Protein AF-A0A4C1YJU1-F1 (afdb_monomer_lite)

Organism: Eumeta variegata (NCBI:txid151549)

Secondary structure (DSSP, 8-state):
---TTTSTT-TTSSPPPHHHHHHHHHHHHHHHHHHHHHHHHHHHHH-HHHHHHHHHHHHHHHHHHHHH--SHHHHHHHHHHHHHHHHHHHHHHHHHHHHHS-TTTHHHHHHHHHHHHH-HHHHHHHHHHHHHHHHHHHHHHHHHHHHHHHHHHHHHHHHHHHHHH--S-HHHHHHHHHHHHHHHH--S-EETTTEE--TTHHHHHHHHHHHHHHHHHHHH--

InterPro domains:
  IPR005828 Major facilitator, sugar transporter-like [PF00083] (17-114)
  IPR013604 7TM chemosensory receptor [PF08395] (116-220)
  IPR036259 MFS transporter superfamily [G3DSA:1.20.1250.20] (3-143)
  IPR036259 MFS transporter superfamily [SSF103473] (15-114)
  IPR050549 Major Facilitator Superfamily Trehalose Transporter [PTHR48021] (13-138)

Radius of gyration: 24.64 Å; chains: 1; bounding box: 55×47×75 Å

Sequence (222 aa):
MTLVLQSDQSPKGTPFTDEEISWMASARFITSIPAVVFFGYIVDKFGRKFALLVCTAQFVGRWAIKLSSSEFAGLFAARALVGAGMSGCYVVGPLYTNEISESCIRGTLGTLTSKIYNDISVMYVQAVAWNVKNFIVVTMLSVACEKFYSHLDDNKNKCAEVLDVSPERSAFRKTIKNILRLCNVKSKMRVCGLFTVDAALPLRLLGLVATYYIVLLQFAFL

pLDDT: mean 72.87, std 12.87, range [32.88, 93.62]

Structure (mmCIF, N/CA/C/O backbone):
data_AF-A0A4C1YJU1-F1
#
_entry.id   AF-A0A4C1YJU1-F1
#
loop_
_atom_site.group_PDB
_atom_site.id
_atom_site.type_symbol
_atom_site.label_atom_id
_atom_site.label_alt_id
_atom_site.label_comp_id
_atom_site.label_asym_id
_atom_site.label_entity_id
_atom_site.label_seq_id
_atom_site.pdbx_PDB_ins_code
_atom_site.Cartn_x
_atom_site.Cartn_y
_atom_site.Cartn_z
_atom_site.occupancy
_atom_site.B_iso_or_equiv
_atom_site.auth_seq_id
_atom_site.auth_comp_id
_atom_site.auth_asym_id
_atom_site.auth_atom_id
_atom_site.pdbx_PDB_model_num
ATOM 1 N N . MET A 1 1 ? -7.228 27.794 -6.210 1.00 37.44 1 MET A N 1
ATOM 2 C CA . MET A 1 1 ? -6.390 26.933 -7.072 1.00 37.44 1 MET A CA 1
ATOM 3 C C . MET A 1 1 ? -7.133 25.610 -7.194 1.00 37.44 1 MET A C 1
ATOM 5 O O . MET A 1 1 ? -7.266 24.921 -6.194 1.00 37.44 1 MET A O 1
ATOM 9 N N . THR A 1 2 ? -7.766 25.353 -8.338 1.00 36.44 2 THR A N 1
ATOM 10 C CA . THR A 1 2 ? -8.700 24.233 -8.558 1.00 36.44 2 THR A CA 1
ATOM 11 C C . THR A 1 2 ? -7.966 22.892 -8.455 1.00 36.44 2 THR A C 1
ATOM 13 O O . THR A 1 2 ? -6.864 22.756 -8.990 1.00 36.44 2 THR A O 1
ATOM 16 N N . LEU A 1 3 ? -8.540 21.917 -7.735 1.00 53.00 3 LEU A N 1
ATOM 17 C CA . LEU A 1 3 ? -7.978 20.566 -7.576 1.00 53.00 3 LEU A CA 1
ATOM 18 C C . LEU A 1 3 ? -7.610 19.985 -8.952 1.00 53.00 3 LEU A C 1
ATOM 20 O O . LEU A 1 3 ? -8.348 20.187 -9.903 1.00 53.00 3 LEU A O 1
ATOM 24 N N . VAL A 1 4 ? -6.537 19.199 -9.091 1.00 51.31 4 VAL A N 1
ATOM 25 C CA . VAL A 1 4 ? -6.149 18.585 -10.392 1.00 51.31 4 VAL A CA 1
ATOM 26 C C . VAL A 1 4 ? -7.273 17.718 -11.003 1.00 51.31 4 VAL A C 1
ATOM 28 O O . VAL A 1 4 ? -7.310 17.508 -12.208 1.00 51.31 4 VAL A O 1
ATOM 31 N N . LEU A 1 5 ? -8.227 17.263 -10.182 1.00 50.88 5 LEU A N 1
ATOM 32 C CA . LEU A 1 5 ? -9.440 16.538 -10.591 1.00 50.88 5 LEU A CA 1
ATOM 33 C C . LEU A 1 5 ? -10.645 17.448 -10.923 1.00 50.88 5 LEU A C 1
ATOM 35 O O . LEU A 1 5 ? -11.587 16.992 -11.563 1.00 50.88 5 LEU A O 1
ATOM 39 N N . GLN A 1 6 ? -10.619 18.708 -10.483 1.00 53.38 6 GLN A N 1
ATOM 40 C CA . GLN A 1 6 ? -11.595 19.772 -10.787 1.00 53.38 6 GLN A CA 1
ATOM 41 C C . GLN A 1 6 ? -11.067 20.779 -11.818 1.00 53.38 6 GLN A C 1
ATOM 43 O O . GLN A 1 6 ? -11.776 21.685 -12.235 1.00 53.38 6 GLN A O 1
ATOM 48 N N . SER A 1 7 ? -9.794 20.649 -12.180 1.00 52.47 7 SER A N 1
ATOM 49 C CA . SER A 1 7 ? -9.141 21.352 -13.268 1.00 52.47 7 SER A CA 1
ATOM 50 C C . SER A 1 7 ? -9.749 20.896 -14.591 1.00 52.47 7 SER A C 1
ATOM 52 O O . SER A 1 7 ? -9.989 19.701 -14.784 1.00 52.47 7 SER A O 1
ATOM 54 N N . ASP A 1 8 ? -9.914 21.830 -15.526 1.00 53.75 8 ASP A N 1
ATOM 55 C CA . ASP A 1 8 ? -10.363 21.552 -16.896 1.00 53.75 8 ASP A CA 1
ATOM 56 C C . ASP A 1 8 ? -9.434 20.564 -17.638 1.00 53.75 8 ASP A C 1
ATOM 58 O O . ASP A 1 8 ? -9.818 19.984 -18.650 1.00 53.75 8 ASP A O 1
ATOM 62 N N . GLN A 1 9 ? -8.224 20.307 -17.113 1.00 53.41 9 GLN A N 1
ATOM 63 C CA . GLN A 1 9 ? -7.304 19.255 -17.569 1.00 53.41 9 GLN A CA 1
ATOM 64 C C . GLN A 1 9 ? -7.339 17.994 -16.684 1.00 53.41 9 GLN A C 1
ATOM 66 O O . GLN A 1 9 ? -6.300 17.455 -16.294 1.00 53.41 9 GLN A O 1
ATOM 71 N N . SER A 1 10 ? -8.533 17.512 -16.339 1.00 54.78 10 SER A N 1
ATOM 72 C CA . SER A 1 10 ? -8.701 16.225 -15.656 1.00 54.78 10 SER A CA 1
ATOM 73 C C . SER A 1 10 ? -8.425 15.059 -16.627 1.00 54.78 10 SER A C 1
ATOM 75 O O . SER A 1 10 ? -8.870 15.118 -17.774 1.00 54.78 10 SER A O 1
ATOM 77 N N . PRO A 1 11 ? -7.778 13.951 -16.204 1.00 54.81 11 PRO A N 1
ATOM 78 C CA . PRO A 1 11 ? -7.575 12.752 -17.035 1.00 54.81 11 PRO A CA 1
ATOM 79 C C . PRO A 1 11 ? -8.867 12.142 -17.612 1.00 54.81 11 PRO A C 1
ATOM 81 O O . PRO A 1 11 ? -8.803 11.343 -18.541 1.00 54.81 11 PRO A O 1
ATOM 84 N N . LYS A 1 12 ? -10.027 12.512 -17.049 1.00 53.00 12 LYS A N 1
ATOM 85 C CA . LYS A 1 12 ? -11.379 12.115 -17.474 1.00 53.00 12 LYS A CA 1
ATOM 86 C C . LYS A 1 12 ? -11.998 13.077 -18.510 1.00 53.00 12 LYS A C 1
ATOM 88 O O . LYS A 1 12 ? -13.019 12.762 -19.104 1.00 53.00 12 LYS A O 1
ATOM 93 N N . GLY A 1 13 ? -11.419 14.262 -18.722 1.00 58.00 13 GLY A N 1
ATOM 94 C CA . GLY A 1 13 ? -11.946 15.307 -19.612 1.00 58.00 13 GLY A CA 1
ATOM 95 C C . GLY A 1 13 ? -13.078 16.162 -19.021 1.00 58.00 13 GLY A C 1
ATOM 96 O O . GLY A 1 13 ? -13.306 17.264 -19.503 1.00 58.00 13 GLY A O 1
ATOM 97 N N . THR A 1 14 ? -13.746 15.709 -17.952 1.00 64.81 14 THR A N 1
ATOM 98 C CA . THR A 1 14 ? -14.740 16.491 -17.192 1.00 64.81 14 THR A CA 1
ATOM 99 C C . THR A 1 14 ? -14.299 16.671 -15.735 1.00 64.81 14 THR A C 1
ATOM 101 O O . THR A 1 14 ? -13.835 15.691 -15.132 1.00 64.81 14 THR A O 1
ATOM 104 N N . PRO A 1 15 ? -14.459 17.865 -15.139 1.00 68.19 15 PRO A N 1
ATOM 105 C CA . PRO A 1 15 ? -14.158 18.086 -13.728 1.00 68.19 15 PRO A CA 1
ATOM 106 C C . PRO A 1 15 ? -15.129 17.301 -12.833 1.00 68.19 15 PRO A C 1
ATOM 108 O O . PRO A 1 15 ? -16.316 17.189 -13.135 1.00 68.19 15 PRO A O 1
ATOM 111 N N . PHE A 1 16 ? -14.614 16.731 -11.742 1.00 69.44 16 PHE A N 1
ATOM 112 C CA . PHE A 1 16 ? -15.431 16.048 -10.733 1.00 69.44 16 PHE A CA 1
ATOM 113 C C . PHE A 1 16 ? -16.219 17.049 -9.882 1.00 69.44 16 PHE A C 1
ATOM 115 O O . PHE A 1 16 ? -15.689 18.106 -9.527 1.00 69.44 16 PHE A O 1
ATOM 122 N N . THR A 1 17 ? -17.449 16.699 -9.502 1.00 81.25 17 THR A N 1
ATOM 123 C CA . THR A 1 17 ? -18.249 17.537 -8.594 1.00 81.25 17 THR A CA 1
ATOM 124 C C . THR A 1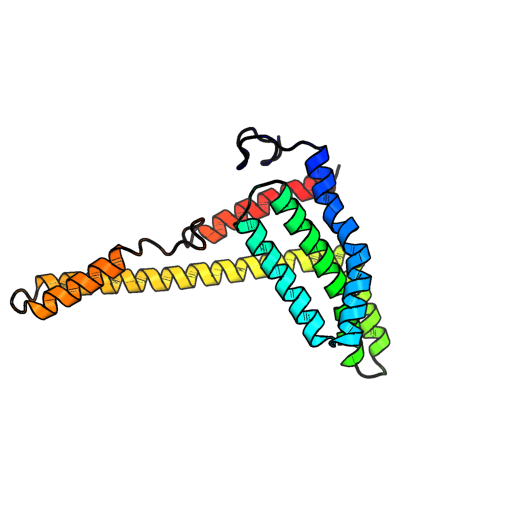 17 ? -17.782 17.387 -7.143 1.00 81.25 17 THR A C 1
ATOM 126 O O . THR A 1 17 ? -17.219 16.361 -6.749 1.00 81.25 17 THR A O 1
ATOM 129 N N . ASP A 1 18 ? -18.025 18.405 -6.313 1.00 78.81 18 ASP A N 1
ATOM 130 C CA . ASP A 1 18 ? -17.702 18.349 -4.878 1.00 78.81 18 ASP A CA 1
ATOM 131 C C . ASP A 1 18 ? -18.437 17.197 -4.167 1.00 78.81 18 ASP A C 1
ATOM 133 O O . ASP A 1 18 ? -17.877 16.534 -3.289 1.00 78.81 18 ASP A O 1
ATOM 137 N N . GLU A 1 19 ? -19.665 16.891 -4.598 1.00 83.44 19 GLU A N 1
ATOM 138 C CA . GLU A 1 19 ? -20.448 15.764 -4.085 1.00 83.44 19 GLU A CA 1
ATOM 139 C C . GLU A 1 19 ? -19.808 14.409 -4.413 1.00 83.44 19 GLU A C 1
ATOM 141 O O . GLU A 1 19 ? -19.695 13.553 -3.532 1.00 83.44 19 GLU A O 1
ATOM 146 N N . GLU A 1 20 ? -19.326 14.206 -5.645 1.00 79.94 20 GLU A N 1
ATOM 147 C CA . GLU A 1 20 ? -18.629 12.976 -6.046 1.00 79.94 20 GLU A CA 1
ATOM 148 C C . GLU A 1 20 ? -17.354 12.760 -5.219 1.00 79.94 20 GLU A C 1
ATOM 150 O O . GLU A 1 20 ? -17.062 11.645 -4.769 1.00 79.94 20 GLU A O 1
ATOM 155 N N . ILE A 1 21 ? -16.596 13.831 -4.975 1.00 79.12 21 ILE A N 1
ATOM 156 C CA . ILE A 1 21 ? -15.379 13.783 -4.159 1.00 79.12 21 ILE A CA 1
ATOM 157 C C . ILE A 1 21 ? -15.721 13.427 -2.708 1.00 79.12 21 ILE A C 1
ATOM 159 O O . ILE A 1 21 ? -15.053 12.570 -2.117 1.00 79.12 21 ILE A O 1
ATOM 163 N N . SER A 1 22 ? -16.775 14.028 -2.151 1.00 83.56 22 SER A N 1
ATOM 164 C CA . SER A 1 22 ? -17.251 13.751 -0.792 1.00 83.56 22 SER A CA 1
ATOM 165 C C . SER A 1 22 ? -17.702 12.296 -0.625 1.00 83.56 22 SER A C 1
ATOM 167 O O . SER A 1 22 ? -17.265 11.600 0.300 1.00 83.56 22 SER A O 1
ATOM 169 N N . TRP A 1 23 ? -18.485 11.774 -1.572 1.00 85.19 23 TRP A N 1
ATOM 170 C CA . TRP A 1 23 ? -18.895 10.368 -1.585 1.00 85.19 23 TRP A CA 1
ATOM 171 C C . TRP A 1 23 ? -17.702 9.418 -1.696 1.00 85.19 23 TRP A C 1
ATOM 173 O O . TRP A 1 23 ? -17.620 8.423 -0.971 1.00 85.19 23 TRP A O 1
ATOM 183 N N . MET A 1 24 ? -16.729 9.740 -2.548 1.00 81.06 24 MET A N 1
ATOM 184 C CA . MET A 1 24 ? -15.509 8.949 -2.711 1.00 81.06 24 MET A CA 1
ATOM 185 C C . MET A 1 24 ? -14.601 8.983 -1.468 1.00 81.06 24 MET A C 1
ATOM 187 O O . MET A 1 24 ? -13.905 8.001 -1.181 1.00 81.06 24 MET A O 1
ATOM 191 N N . ALA A 1 25 ? -14.575 10.090 -0.723 1.00 78.94 25 ALA A N 1
ATOM 192 C CA . ALA A 1 25 ? -13.878 10.175 0.559 1.00 78.94 25 ALA A CA 1
ATOM 193 C C . ALA A 1 25 ? -14.584 9.326 1.632 1.00 78.94 25 ALA A C 1
ATOM 195 O O . ALA A 1 25 ? -13.936 8.540 2.330 1.00 78.94 25 ALA A O 1
ATOM 196 N N . SER A 1 26 ? -15.913 9.415 1.688 1.00 86.38 26 SER A N 1
ATOM 197 C CA . SER A 1 26 ? -16.769 8.731 2.667 1.00 86.38 26 SER A CA 1
ATOM 198 C C . SER A 1 26 ? -16.848 7.214 2.457 1.00 86.38 26 SER A C 1
ATOM 200 O O . SER A 1 26 ? -16.967 6.456 3.423 1.00 86.38 26 SER A O 1
ATOM 202 N N . ALA A 1 27 ? -16.696 6.744 1.213 1.00 87.44 27 ALA A N 1
ATOM 203 C CA . ALA A 1 27 ? -16.754 5.329 0.830 1.00 87.44 27 ALA A CA 1
ATOM 204 C C . ALA A 1 27 ? -15.853 4.420 1.681 1.00 87.44 27 ALA A C 1
ATOM 206 O O . ALA A 1 27 ? -16.214 3.286 2.009 1.00 87.44 27 ALA A O 1
ATOM 207 N N . ARG A 1 28 ? -14.678 4.922 2.078 1.00 84.06 28 ARG A N 1
ATOM 208 C CA . ARG A 1 28 ? -13.738 4.194 2.940 1.00 84.06 28 ARG A CA 1
ATOM 209 C C . ARG A 1 28 ? -14.357 3.857 4.296 1.00 84.06 28 ARG A C 1
ATOM 211 O O . ARG A 1 28 ? -14.213 2.730 4.751 1.00 84.06 28 ARG A O 1
ATOM 218 N N . PHE A 1 29 ? -15.032 4.802 4.939 1.00 86.12 29 PHE A N 1
ATOM 219 C CA . PHE A 1 29 ? -15.616 4.589 6.265 1.00 86.12 29 PHE A CA 1
ATOM 220 C C . PHE A 1 29 ? -16.830 3.665 6.196 1.00 86.12 29 PHE A C 1
ATOM 222 O O . PHE A 1 29 ? -16.916 2.711 6.966 1.00 86.12 29 PHE A O 1
ATOM 229 N N . ILE A 1 30 ? -17.697 3.876 5.202 1.00 90.44 30 ILE A N 1
ATOM 230 C CA . ILE A 1 30 ? -18.890 3.048 4.970 1.00 90.44 30 ILE A CA 1
ATOM 231 C C . ILE A 1 30 ? -18.504 1.580 4.770 1.00 90.44 30 ILE A C 1
ATOM 233 O O . ILE A 1 30 ? -19.111 0.687 5.350 1.00 90.44 30 ILE A O 1
ATOM 237 N N . THR A 1 31 ? -17.457 1.322 3.986 1.00 89.94 31 THR A N 1
ATOM 238 C CA . THR A 1 31 ? -16.993 -0.046 3.697 1.00 89.94 31 THR A CA 1
ATOM 239 C C . THR A 1 31 ? -16.216 -0.680 4.847 1.00 89.94 31 THR A C 1
ATOM 241 O O . THR A 1 31 ? -16.111 -1.903 4.900 1.00 89.94 31 THR A O 1
ATOM 244 N N . SER A 1 32 ? -15.714 0.119 5.794 1.00 88.62 32 SER A N 1
ATOM 245 C CA . SER A 1 32 ? -14.983 -0.384 6.963 1.00 88.62 32 SER A CA 1
ATOM 246 C C . SER A 1 32 ? -15.888 -1.195 7.892 1.00 88.62 32 SER A C 1
ATOM 248 O O . SER A 1 32 ? -15.497 -2.266 8.342 1.00 88.62 32 SER A O 1
ATOM 250 N N . ILE A 1 33 ? -17.101 -0.702 8.160 1.00 91.25 33 ILE A N 1
ATOM 251 C CA . ILE A 1 33 ? -18.035 -1.281 9.138 1.00 91.25 33 ILE A CA 1
ATOM 252 C C . ILE A 1 33 ? -18.383 -2.749 8.825 1.00 91.25 33 ILE A C 1
ATOM 254 O O . ILE A 1 33 ? -18.123 -3.608 9.670 1.00 91.25 33 ILE A O 1
ATOM 258 N N . PRO A 1 34 ? -18.918 -3.095 7.635 1.00 93.62 34 PRO A N 1
ATOM 259 C CA . PRO A 1 34 ? -19.240 -4.488 7.322 1.00 93.62 34 PRO A CA 1
ATOM 260 C C . PRO A 1 34 ? -17.984 -5.360 7.198 1.00 93.62 34 PRO A C 1
ATOM 262 O O . PRO A 1 34 ? -18.021 -6.558 7.481 1.00 93.62 34 PRO A O 1
ATOM 265 N N . ALA A 1 35 ? -16.855 -4.767 6.805 1.00 91.88 35 ALA A N 1
ATOM 266 C CA . ALA A 1 35 ? -15.616 -5.499 6.623 1.00 91.88 35 ALA A CA 1
ATOM 267 C C . ALA A 1 35 ? -14.990 -5.967 7.949 1.00 91.88 35 ALA A C 1
ATOM 269 O O . ALA A 1 35 ? -14.405 -7.048 7.968 1.00 91.88 35 ALA A O 1
ATOM 270 N N . VAL A 1 36 ? -15.189 -5.251 9.067 1.00 91.38 36 VAL A N 1
ATOM 271 C CA . VAL A 1 36 ? -14.789 -5.731 10.408 1.00 91.38 36 VAL A CA 1
ATOM 272 C C . VAL A 1 36 ? -15.431 -7.088 10.711 1.00 91.38 36 VAL A C 1
ATOM 274 O O . VAL A 1 36 ? -14.736 -8.032 11.085 1.00 91.38 36 VAL A O 1
ATOM 277 N N . VAL A 1 37 ? -16.746 -7.204 10.504 1.00 93.06 37 VAL A N 1
ATOM 278 C CA . VAL A 1 37 ? -17.500 -8.443 10.764 1.00 93.06 37 VAL A CA 1
ATOM 279 C C . VAL A 1 37 ? -17.044 -9.558 9.824 1.00 93.06 37 VAL A C 1
ATOM 281 O O . VAL A 1 37 ? -16.800 -10.685 10.254 1.00 93.06 37 VAL A O 1
ATOM 284 N N . PHE A 1 38 ? -16.867 -9.232 8.542 1.00 92.62 38 PHE A N 1
ATOM 285 C CA . PHE A 1 38 ? -16.383 -10.171 7.534 1.00 92.62 38 PHE A CA 1
ATOM 286 C C . PHE A 1 38 ? -15.002 -10.745 7.881 1.00 92.62 38 PHE A C 1
ATOM 288 O O . PHE A 1 38 ? -14.800 -11.958 7.817 1.00 92.62 38 PHE A O 1
ATOM 295 N N . PHE A 1 39 ? -14.056 -9.894 8.286 1.00 89.88 39 PHE A N 1
ATOM 296 C CA . PHE A 1 39 ? -12.718 -10.337 8.667 1.00 89.88 39 PHE A CA 1
ATOM 297 C C . PHE A 1 39 ? -12.696 -11.109 9.984 1.00 89.88 39 PHE A C 1
ATOM 299 O O . PHE A 1 39 ? -11.924 -12.061 10.085 1.00 89.88 39 PHE A O 1
ATOM 306 N N . GLY A 1 40 ? -13.564 -10.772 10.945 1.00 89.69 40 GLY A N 1
ATOM 307 C CA . GLY A 1 40 ? -13.767 -11.585 12.147 1.00 89.69 40 GLY A CA 1
ATOM 308 C C . GLY A 1 40 ? -14.165 -13.020 11.795 1.00 89.69 40 GLY A C 1
ATOM 309 O O . GLY A 1 40 ? -13.487 -13.968 12.180 1.00 89.69 40 GLY A O 1
ATOM 310 N N . TYR A 1 41 ? -15.174 -13.180 10.935 1.00 92.06 41 TYR A N 1
ATOM 311 C CA . TYR A 1 41 ? -15.608 -14.503 10.478 1.00 92.06 41 TYR A CA 1
ATOM 312 C C . TYR A 1 41 ? -14.516 -15.274 9.713 1.00 92.06 41 TYR A C 1
ATOM 314 O O . TYR A 1 41 ? -14.348 -16.480 9.909 1.00 92.06 41 TYR A O 1
ATOM 322 N N . ILE A 1 42 ? -13.748 -14.602 8.843 1.00 90.00 42 ILE A N 1
ATOM 323 C CA . ILE A 1 42 ? -12.638 -15.245 8.117 1.00 90.00 42 ILE A CA 1
ATOM 324 C C . ILE A 1 42 ? -11.559 -15.738 9.078 1.00 90.00 42 ILE A C 1
ATOM 326 O O . ILE A 1 42 ? -11.043 -16.841 8.893 1.00 90.00 42 ILE A O 1
ATOM 330 N N . VAL A 1 43 ? -11.205 -14.930 10.077 1.00 90.50 43 VAL A N 1
ATOM 331 C CA . VAL A 1 43 ? -10.198 -15.289 11.080 1.00 90.50 43 VAL A CA 1
ATOM 332 C C . VAL A 1 43 ? -10.604 -16.546 11.833 1.00 90.50 43 VAL A C 1
ATOM 334 O O . VAL A 1 43 ? -9.776 -17.451 11.968 1.00 90.50 43 VAL A O 1
ATOM 337 N N . ASP A 1 44 ? -11.861 -16.618 12.262 1.00 90.25 44 ASP A N 1
ATOM 338 C CA . ASP A 1 44 ? -12.365 -17.745 13.041 1.00 90.25 44 ASP A CA 1
ATOM 339 C C . ASP A 1 44 ? -12.448 -19.026 12.202 1.00 90.25 44 ASP A C 1
ATOM 341 O O . ASP A 1 44 ? -12.103 -20.106 12.680 1.00 90.25 44 ASP A O 1
ATOM 345 N N . LYS A 1 45 ? -12.853 -18.917 10.928 1.00 92.31 45 LYS A N 1
ATOM 346 C CA . LYS A 1 45 ? -13.090 -20.084 10.065 1.00 92.31 45 LYS A CA 1
ATOM 347 C C 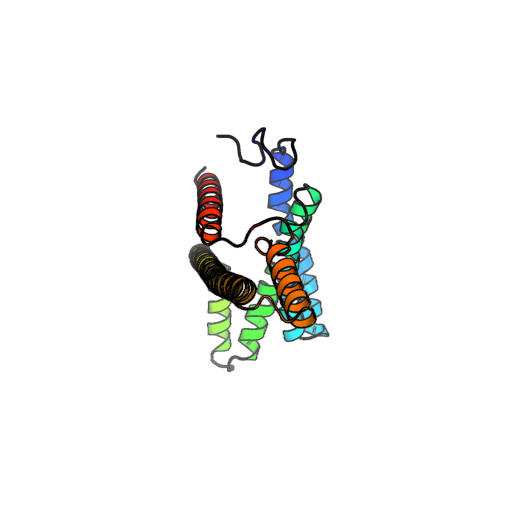. LYS A 1 45 ? -11.859 -20.586 9.309 1.00 92.31 45 LYS A C 1
ATOM 349 O O . LYS A 1 45 ? -11.654 -21.791 9.206 1.00 92.31 45 LYS A O 1
ATOM 354 N N . PHE A 1 46 ? -11.070 -19.682 8.730 1.00 86.12 46 PHE A N 1
ATOM 355 C CA . PHE A 1 46 ? -9.935 -20.013 7.853 1.00 86.12 46 PHE A CA 1
ATOM 356 C C . PHE A 1 46 ? -8.574 -19.764 8.514 1.00 86.12 46 PHE A C 1
ATOM 358 O O . PHE A 1 46 ? -7.531 -20.109 7.954 1.00 86.12 46 PHE A O 1
ATOM 365 N N . GLY A 1 47 ? -8.572 -19.171 9.707 1.00 82.50 47 GLY A N 1
ATOM 366 C CA . GLY A 1 47 ? -7.369 -18.847 10.450 1.00 82.50 47 GLY A CA 1
ATOM 367 C C . GLY A 1 47 ? -6.731 -17.518 10.041 1.00 82.50 47 GLY A C 1
ATOM 368 O O . GLY A 1 47 ? -6.899 -16.981 8.943 1.00 82.50 47 GLY A O 1
ATOM 369 N N . ARG A 1 48 ? -5.922 -16.985 10.958 1.00 79.31 48 ARG A N 1
ATOM 370 C CA . ARG A 1 48 ? -5.297 -15.658 10.851 1.00 79.31 48 ARG A CA 1
ATOM 371 C C . ARG A 1 48 ? -4.347 -15.497 9.669 1.00 79.31 48 ARG A C 1
ATOM 373 O O . ARG A 1 48 ? -4.341 -14.448 9.034 1.00 79.31 48 ARG A O 1
ATOM 380 N N . LYS A 1 49 ? -3.558 -16.526 9.341 1.00 74.50 49 LYS A N 1
ATOM 381 C CA . LYS A 1 49 ? -2.606 -16.470 8.216 1.00 74.50 49 LYS A CA 1
ATOM 382 C C . LYS A 1 49 ? -3.327 -16.236 6.888 1.00 74.50 49 LYS A C 1
ATOM 384 O O . LYS A 1 49 ? -2.866 -15.436 6.079 1.00 74.50 49 LYS A O 1
ATOM 389 N N . PHE A 1 50 ? -4.465 -16.900 6.685 1.00 78.50 50 PHE A N 1
ATOM 390 C CA . PHE A 1 50 ? -5.288 -16.689 5.500 1.00 78.50 50 PHE A CA 1
ATOM 391 C C . PHE A 1 50 ? -5.897 -15.283 5.496 1.00 78.50 50 PHE A C 1
ATOM 393 O O . PHE A 1 50 ? -5.810 -14.591 4.486 1.00 78.50 50 PHE A O 1
ATOM 400 N N . ALA A 1 51 ? -6.405 -14.809 6.638 1.00 79.88 51 ALA A N 1
ATOM 401 C CA . ALA A 1 51 ? -6.911 -13.441 6.766 1.00 79.88 51 ALA A CA 1
ATOM 402 C C . ALA A 1 51 ? -5.844 -12.380 6.417 1.00 79.88 51 ALA A C 1
ATOM 404 O O . ALA A 1 51 ? -6.130 -11.451 5.664 1.00 79.88 51 ALA A O 1
ATOM 405 N N . LEU A 1 52 ? -4.595 -12.554 6.872 1.00 76.44 52 LEU A N 1
ATOM 406 C CA . LEU A 1 52 ? -3.473 -11.677 6.508 1.00 76.44 52 LEU A CA 1
ATOM 407 C C . LEU A 1 52 ? -3.182 -11.686 5.001 1.00 76.44 52 LEU A C 1
ATOM 409 O O . LEU A 1 52 ? -2.913 -10.629 4.430 1.00 76.44 52 LEU A O 1
ATOM 413 N N . LEU A 1 53 ? -3.250 -12.851 4.348 1.00 76.12 53 LEU A N 1
ATOM 414 C CA . LEU A 1 53 ? -3.082 -12.960 2.894 1.00 76.12 53 LEU A CA 1
ATOM 415 C C . LEU A 1 53 ? -4.214 -12.262 2.128 1.00 76.12 53 LEU A C 1
ATOM 417 O O . LEU A 1 53 ? -3.960 -11.611 1.117 1.00 76.12 53 LEU A O 1
ATOM 421 N N . VAL A 1 54 ? -5.453 -12.346 2.616 1.00 79.94 54 VAL A N 1
ATOM 422 C CA . VAL A 1 54 ? -6.589 -11.622 2.027 1.00 79.94 54 VAL A CA 1
ATOM 423 C C . VAL A 1 54 ? -6.396 -10.108 2.166 1.00 79.94 54 VAL A C 1
ATOM 425 O O . VAL A 1 54 ? -6.582 -9.383 1.187 1.00 79.94 54 VAL A O 1
ATOM 428 N N . CYS A 1 55 ? -5.944 -9.623 3.329 1.00 78.81 55 CYS A N 1
ATOM 429 C CA . CYS A 1 55 ? -5.633 -8.204 3.529 1.00 78.81 55 CYS A CA 1
ATOM 430 C C . CYS A 1 55 ? -4.559 -7.713 2.547 1.00 78.81 55 CYS A C 1
ATOM 432 O O . CYS A 1 55 ? -4.732 -6.683 1.892 1.00 78.81 55 CYS A O 1
ATOM 434 N N . THR A 1 56 ? -3.449 -8.445 2.405 1.00 74.44 56 THR A N 1
ATOM 435 C CA . THR A 1 56 ? -2.377 -8.051 1.475 1.00 74.44 56 THR A CA 1
ATOM 436 C C . THR A 1 56 ? -2.842 -8.092 0.021 1.00 74.44 56 THR A C 1
ATOM 438 O O . THR A 1 56 ? -2.551 -7.157 -0.730 1.00 74.44 56 THR A O 1
ATOM 441 N N . ALA A 1 57 ? -3.634 -9.096 -0.366 1.00 77.38 57 ALA A N 1
ATOM 442 C CA . ALA A 1 57 ? -4.223 -9.188 -1.699 1.00 77.38 57 ALA A CA 1
ATOM 443 C C . ALA A 1 57 ? -5.121 -7.983 -2.029 1.00 77.38 57 ALA A C 1
ATOM 445 O O . ALA A 1 57 ? -5.034 -7.438 -3.130 1.00 77.38 57 ALA A O 1
ATOM 446 N N . GLN A 1 58 ? -5.927 -7.499 -1.078 1.00 81.25 58 GLN A N 1
ATOM 447 C CA . GLN A 1 58 ? -6.767 -6.311 -1.274 1.00 81.25 58 GLN A CA 1
ATOM 448 C C . GLN A 1 58 ? -5.944 -5.038 -1.511 1.00 81.25 58 GLN A C 1
ATOM 450 O O . GLN A 1 58 ? -6.284 -4.237 -2.386 1.00 81.25 58 GLN A O 1
ATOM 455 N N . PHE A 1 59 ? -4.835 -4.853 -0.785 1.00 75.56 59 PHE A N 1
ATOM 456 C CA . PHE A 1 59 ? -3.954 -3.701 -1.005 1.00 75.56 59 PHE A CA 1
ATOM 457 C C . PHE A 1 59 ? -3.302 -3.726 -2.387 1.00 75.56 59 PHE A C 1
ATOM 459 O O . PHE A 1 59 ? -3.188 -2.672 -3.019 1.00 75.56 59 PHE A O 1
ATOM 466 N N . VAL A 1 60 ? -2.916 -4.907 -2.874 1.00 75.56 60 VAL A N 1
ATOM 467 C CA . VAL A 1 60 ? -2.394 -5.083 -4.237 1.00 75.56 60 VAL A CA 1
A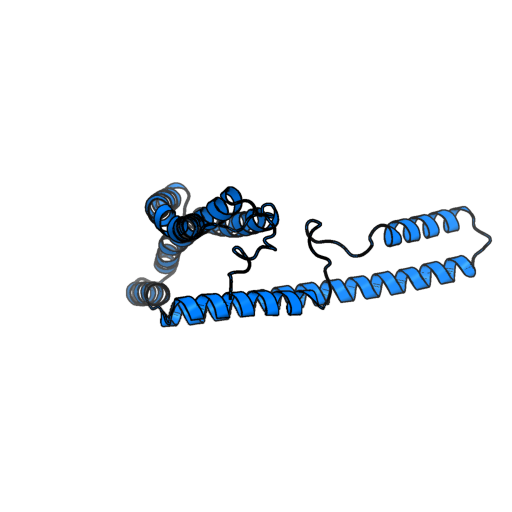TOM 468 C C . VAL A 1 60 ? -3.490 -4.820 -5.273 1.00 75.56 60 VAL A C 1
ATOM 470 O O . VAL A 1 60 ? -3.281 -4.030 -6.195 1.00 75.56 60 VAL A O 1
ATOM 473 N N . GLY A 1 61 ? -4.682 -5.394 -5.084 1.00 73.94 61 GLY A N 1
ATOM 474 C CA . GLY A 1 61 ? -5.831 -5.208 -5.974 1.00 73.94 61 GLY A CA 1
ATOM 475 C C . GLY A 1 61 ? -6.234 -3.742 -6.123 1.00 73.94 61 GLY A C 1
ATOM 476 O O . GLY A 1 61 ? -6.493 -3.269 -7.227 1.00 73.94 61 GLY A O 1
ATOM 477 N N . ARG A 1 62 ? -6.170 -2.967 -5.036 1.00 80.06 62 ARG A N 1
ATOM 478 C CA . ARG A 1 62 ? -6.385 -1.518 -5.085 1.00 80.06 62 ARG A CA 1
ATOM 479 C C . ARG A 1 62 ? -5.416 -0.807 -6.028 1.00 80.06 62 ARG A C 1
ATOM 481 O O . ARG A 1 62 ? -5.834 0.065 -6.789 1.00 80.06 62 ARG A O 1
ATOM 488 N N . TRP A 1 63 ? -4.122 -1.108 -5.924 1.00 73.06 63 TRP A N 1
ATOM 489 C CA . TRP A 1 63 ? -3.117 -0.485 -6.787 1.00 73.06 63 TRP A CA 1
ATOM 490 C C . TRP A 1 63 ? -3.355 -0.851 -8.251 1.00 73.06 63 TRP A C 1
ATOM 492 O O . TRP A 1 63 ? -3.278 0.032 -9.100 1.00 73.06 63 TRP A O 1
ATOM 502 N N . ALA A 1 64 ? -3.735 -2.101 -8.532 1.00 73.62 64 ALA A N 1
ATOM 503 C CA . ALA A 1 64 ? -4.105 -2.535 -9.876 1.00 73.62 64 ALA A CA 1
ATOM 504 C C . ALA A 1 64 ? -5.303 -1.744 -10.432 1.00 73.62 64 ALA A C 1
ATOM 506 O O . ALA A 1 64 ? -5.231 -1.230 -11.546 1.00 73.62 64 ALA A O 1
ATOM 507 N N . ILE A 1 65 ? -6.363 -1.552 -9.638 1.00 72.31 65 ILE A N 1
ATOM 508 C CA . ILE A 1 65 ? -7.545 -0.782 -10.062 1.00 72.31 65 ILE A CA 1
ATOM 509 C C . ILE A 1 65 ? -7.173 0.672 -10.352 1.00 72.31 65 ILE A C 1
ATOM 511 O O . ILE A 1 65 ? -7.515 1.184 -11.417 1.00 72.31 65 ILE A O 1
ATOM 515 N N . LYS A 1 66 ? -6.408 1.309 -9.455 1.00 68.69 66 LYS A N 1
ATOM 516 C CA . LYS A 1 66 ? -5.964 2.703 -9.614 1.00 68.69 66 LYS A CA 1
ATOM 517 C C . LYS A 1 66 ? -5.068 2.907 -10.844 1.00 68.69 66 LYS A C 1
ATOM 519 O O . LYS A 1 66 ? -5.038 4.003 -11.387 1.00 68.69 66 LYS A O 1
ATOM 524 N N . LEU A 1 67 ? -4.336 1.873 -11.264 1.00 66.75 67 LEU A N 1
ATOM 525 C CA . LEU A 1 67 ? -3.530 1.891 -12.489 1.00 66.75 67 LEU A CA 1
ATOM 526 C C . LEU A 1 67 ? -4.373 1.660 -13.749 1.00 66.75 67 LEU A C 1
ATOM 528 O O . LEU A 1 67 ? -4.060 2.219 -14.794 1.00 66.75 67 LEU A O 1
ATOM 532 N N . SER A 1 68 ? -5.416 0.833 -13.658 1.00 69.50 68 SER A N 1
ATOM 533 C CA . SER A 1 68 ? -6.241 0.445 -14.809 1.00 69.50 68 SER A CA 1
ATOM 534 C C . SER A 1 68 ? -7.337 1.449 -15.172 1.00 69.50 68 SER A C 1
ATOM 536 O O . SER A 1 68 ? -7.746 1.498 -16.327 1.00 69.50 68 SER A O 1
ATOM 538 N N . SER A 1 69 ? -7.839 2.229 -14.208 1.00 66.69 69 SER A N 1
ATOM 539 C CA . SER A 1 69 ? -9.053 3.025 -14.390 1.00 66.69 69 SER A CA 1
ATOM 540 C C . SER A 1 69 ? -8.939 4.406 -13.748 1.00 66.69 69 SER A C 1
ATOM 542 O O . SER A 1 69 ? -8.592 4.533 -12.574 1.00 66.69 69 SER A O 1
ATOM 544 N N . SER A 1 70 ? -9.264 5.437 -14.532 1.00 65.38 70 SER A N 1
ATOM 545 C CA . SER A 1 70 ? -9.408 6.834 -14.083 1.00 65.38 70 SER A CA 1
ATOM 546 C C . SER A 1 70 ? -10.878 7.262 -13.961 1.00 65.38 70 SER A C 1
ATOM 548 O O . SER A 1 70 ? -11.168 8.432 -13.724 1.00 65.38 70 SER A O 1
ATOM 550 N N . GLU A 1 71 ? -11.807 6.312 -14.097 1.00 75.31 71 GLU A N 1
ATOM 551 C CA . GLU A 1 71 ? -13.244 6.546 -13.961 1.00 75.31 71 GLU A CA 1
ATOM 552 C C . GLU A 1 71 ? -13.675 6.660 -12.495 1.00 75.31 71 GLU A C 1
ATOM 554 O O . GLU A 1 71 ? -13.069 6.058 -11.601 1.00 75.31 71 GLU A O 1
ATOM 559 N N . PHE A 1 72 ? -14.782 7.374 -12.253 1.00 75.31 72 PHE A N 1
ATOM 560 C CA . PHE A 1 72 ? -15.353 7.555 -10.909 1.00 75.31 72 PHE A CA 1
ATOM 561 C C . PHE A 1 72 ? -15.563 6.215 -10.194 1.00 75.31 72 PHE A C 1
ATOM 563 O O . PHE A 1 72 ? -15.100 6.023 -9.071 1.00 75.31 72 PHE A O 1
ATOM 570 N N . ALA A 1 73 ? -16.202 5.258 -10.873 1.00 80.94 73 ALA A N 1
ATOM 571 C CA . ALA A 1 73 ? -16.493 3.940 -10.320 1.00 80.94 73 ALA A CA 1
ATOM 572 C C . ALA A 1 73 ? -15.217 3.161 -9.958 1.00 80.94 73 ALA A C 1
ATOM 574 O O . ALA A 1 73 ? -15.167 2.502 -8.918 1.00 80.94 73 ALA A O 1
ATOM 575 N N . GLY A 1 74 ? -14.161 3.274 -10.772 1.00 79.25 74 GLY A N 1
ATOM 576 C CA . GLY A 1 74 ? -12.870 2.638 -10.505 1.00 79.25 74 GLY A CA 1
ATOM 577 C C . GLY A 1 74 ? -12.191 3.222 -9.266 1.00 79.25 74 GLY A C 1
ATOM 578 O O . GLY A 1 74 ? -11.719 2.484 -8.398 1.00 79.25 74 GLY A O 1
ATOM 579 N N . LEU A 1 75 ? -12.201 4.549 -9.129 1.00 78.69 75 LEU A N 1
ATOM 580 C CA . LEU A 1 75 ? -11.645 5.229 -7.959 1.00 78.69 75 LEU A CA 1
ATOM 581 C C . LEU A 1 75 ? -12.470 4.966 -6.692 1.00 78.69 75 LEU A C 1
ATOM 583 O O . LEU A 1 75 ? -11.890 4.715 -5.632 1.00 78.69 75 LEU A O 1
ATOM 587 N N . PHE A 1 76 ? -13.798 4.943 -6.799 1.00 84.69 76 PHE A N 1
ATOM 588 C CA . PHE A 1 76 ? -14.701 4.579 -5.709 1.00 84.69 76 PHE A CA 1
ATOM 589 C C . PHE A 1 76 ? -14.441 3.145 -5.223 1.00 84.69 76 PHE A C 1
ATOM 591 O O . PHE A 1 76 ? -14.218 2.926 -4.031 1.00 84.69 76 PHE A O 1
ATOM 598 N N . ALA A 1 77 ? -14.360 2.174 -6.140 1.00 85.44 77 ALA A N 1
ATOM 599 C CA . ALA A 1 77 ? -14.050 0.781 -5.817 1.00 85.44 77 ALA A CA 1
ATOM 600 C C . ALA A 1 77 ? -12.660 0.633 -5.176 1.00 85.44 77 ALA A C 1
ATOM 602 O O . ALA A 1 77 ? -12.495 -0.078 -4.181 1.00 85.44 77 ALA A O 1
ATOM 603 N N . ALA A 1 78 ? -11.661 1.362 -5.682 1.00 81.69 78 ALA A N 1
ATOM 604 C CA . ALA A 1 78 ? -10.336 1.388 -5.076 1.00 81.69 78 ALA A CA 1
ATOM 605 C C . ALA A 1 78 ? -10.383 1.917 -3.632 1.00 81.69 78 ALA A C 1
ATOM 607 O O . ALA A 1 78 ? -9.700 1.369 -2.767 1.00 81.69 78 ALA A O 1
ATOM 608 N N . ARG A 1 79 ? -11.185 2.950 -3.336 1.00 82.50 79 ARG A N 1
ATOM 609 C CA . ARG A 1 79 ? -11.355 3.488 -1.971 1.00 82.50 79 ARG A CA 1
ATOM 610 C C . ARG A 1 79 ? -12.102 2.528 -1.051 1.00 82.50 79 ARG A C 1
ATOM 612 O O . ARG A 1 79 ? -11.674 2.357 0.092 1.00 82.50 79 ARG A O 1
ATOM 619 N N . ALA A 1 80 ? -13.135 1.864 -1.559 1.00 87.56 80 ALA A N 1
ATOM 620 C CA . ALA A 1 80 ? -13.868 0.832 -0.837 1.00 87.56 80 ALA A CA 1
ATOM 621 C C . ALA A 1 80 ? -12.953 -0.331 -0.412 1.00 87.56 8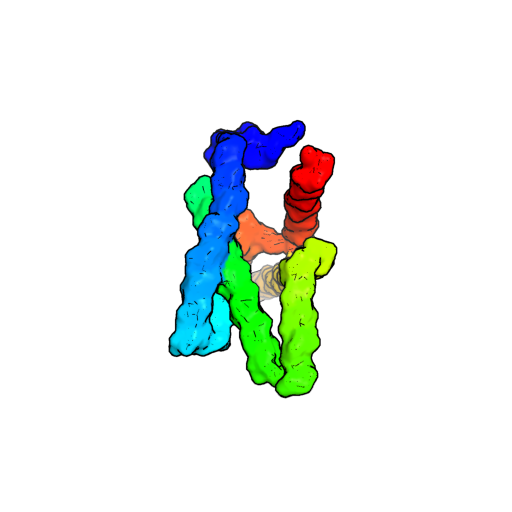0 ALA A C 1
ATOM 623 O O . ALA A 1 80 ? -12.957 -0.745 0.747 1.00 87.56 80 ALA A O 1
ATOM 624 N N . LEU A 1 81 ? -12.079 -0.795 -1.312 1.00 87.12 81 LEU A N 1
ATOM 625 C CA . LEU A 1 81 ? -11.102 -1.843 -0.998 1.00 87.12 81 LEU A CA 1
ATOM 626 C C . LEU A 1 81 ? -10.093 -1.428 0.082 1.00 87.12 81 LEU A C 1
ATOM 628 O O . LEU A 1 81 ? -9.681 -2.272 0.875 1.00 87.12 81 LEU A O 1
ATOM 632 N N . VAL A 1 82 ? -9.712 -0.143 0.162 1.00 83.31 82 VAL A N 1
ATOM 633 C CA . VAL A 1 82 ? -8.869 0.344 1.276 1.00 83.31 82 VAL A CA 1
ATOM 634 C C . VAL A 1 82 ? -9.621 0.249 2.599 1.00 83.31 82 VAL A C 1
ATOM 636 O O . VAL A 1 82 ? -9.025 -0.141 3.601 1.00 83.31 82 VAL A O 1
ATOM 639 N N . GLY A 1 83 ? -10.890 0.670 2.629 1.00 82.94 83 GLY A N 1
ATOM 640 C CA . GLY A 1 83 ? -11.722 0.613 3.834 1.00 82.94 83 GLY A CA 1
ATOM 641 C C . GLY A 1 83 ? -11.812 -0.810 4.371 1.00 82.94 83 GLY A C 1
ATOM 642 O O . GLY A 1 83 ? -11.472 -1.060 5.529 1.00 82.94 83 GLY A O 1
ATOM 643 N N . ALA A 1 84 ? -12.125 -1.754 3.481 1.00 88.69 84 ALA A N 1
ATOM 644 C CA . ALA A 1 84 ? -12.174 -3.168 3.818 1.00 88.69 84 ALA A CA 1
ATOM 645 C C . ALA A 1 84 ? -10.822 -3.712 4.313 1.00 88.69 84 ALA A C 1
ATOM 647 O O . ALA A 1 84 ? -10.753 -4.266 5.409 1.00 88.69 84 ALA A O 1
ATOM 648 N N . GLY A 1 85 ? -9.731 -3.493 3.573 1.00 84.94 85 GLY A N 1
ATOM 649 C CA . GLY A 1 85 ? -8.409 -4.003 3.959 1.00 84.94 85 GLY A CA 1
ATOM 650 C C . GLY A 1 85 ? -7.880 -3.411 5.266 1.00 84.94 85 GLY A C 1
ATOM 651 O O . GLY A 1 85 ? -7.267 -4.118 6.065 1.00 84.94 85 GLY A O 1
ATOM 652 N N . MET A 1 86 ? -8.162 -2.132 5.536 1.00 83.44 86 MET A N 1
ATOM 653 C CA . MET A 1 86 ? -7.778 -1.516 6.805 1.00 83.44 86 MET A CA 1
ATOM 654 C C . MET A 1 86 ? -8.505 -2.162 7.982 1.00 83.44 86 MET A C 1
ATOM 656 O O . MET A 1 86 ? -7.856 -2.499 8.968 1.00 83.44 86 MET A O 1
ATOM 660 N N . SER A 1 87 ? -9.820 -2.361 7.877 1.00 86.94 87 SER A N 1
ATOM 661 C CA . SER A 1 87 ? -10.584 -3.018 8.941 1.00 86.94 87 SER A CA 1
ATOM 662 C C . SER A 1 87 ? -10.050 -4.425 9.245 1.00 86.94 87 SER A C 1
ATOM 664 O O . SER A 1 87 ? -9.889 -4.783 10.410 1.00 86.94 87 SER A O 1
ATOM 666 N N . GLY A 1 88 ? -9.649 -5.176 8.211 1.00 84.88 88 GLY A N 1
ATOM 667 C CA . GLY A 1 88 ? -9.014 -6.481 8.369 1.00 84.88 88 GLY A CA 1
ATOM 668 C C . GLY A 1 88 ? -7.692 -6.407 9.130 1.00 84.88 88 GLY A C 1
ATOM 669 O O . GLY A 1 88 ? -7.475 -7.181 10.058 1.00 84.88 88 GLY A O 1
ATOM 670 N N . CYS A 1 89 ? -6.821 -5.444 8.821 1.00 81.69 89 CYS A N 1
ATOM 671 C CA . CYS A 1 89 ? -5.579 -5.243 9.577 1.00 81.69 89 CYS A CA 1
ATOM 672 C C . CYS A 1 89 ? -5.822 -4.874 11.050 1.00 81.69 89 CYS A C 1
ATOM 674 O O . CYS A 1 89 ? -5.093 -5.359 11.916 1.00 81.69 89 CYS A O 1
ATOM 676 N N . TYR A 1 90 ? -6.852 -4.069 11.331 1.00 81.38 90 TYR A N 1
ATOM 677 C CA . TYR A 1 90 ? -7.241 -3.694 12.695 1.00 81.38 90 TYR A CA 1
ATOM 678 C C . TYR A 1 90 ? -7.738 -4.884 13.523 1.00 81.38 90 TYR A C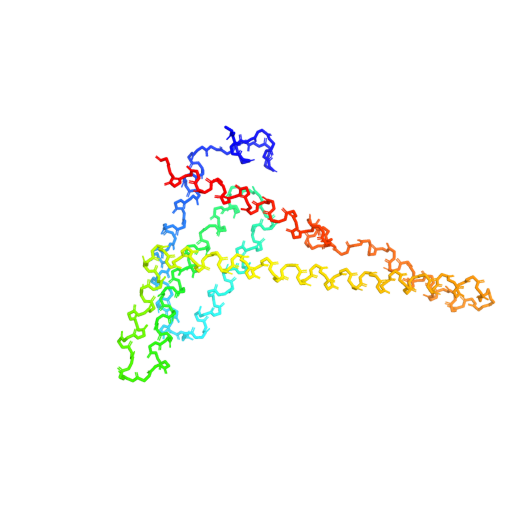 1
ATOM 680 O O . TYR A 1 90 ? -7.477 -4.932 14.721 1.00 81.38 90 TYR A O 1
ATOM 688 N N . VAL A 1 91 ? -8.422 -5.851 12.905 1.00 85.69 91 VAL A N 1
ATOM 689 C CA . VAL A 1 91 ? -8.895 -7.068 13.588 1.00 85.69 91 VAL A CA 1
ATOM 690 C C . VAL A 1 91 ? -7.763 -8.088 13.729 1.00 85.69 91 VAL A C 1
ATOM 692 O O . VAL A 1 91 ? -7.465 -8.560 14.823 1.00 85.69 91 VAL A O 1
ATOM 695 N N . VAL A 1 92 ? -7.096 -8.419 12.622 1.00 81.75 92 VAL A N 1
ATOM 696 C CA . VAL A 1 92 ? -6.144 -9.537 12.555 1.00 81.75 92 VAL A CA 1
ATOM 697 C C . VAL A 1 92 ? -4.825 -9.218 13.263 1.00 81.75 92 VAL A C 1
ATOM 699 O O . VAL A 1 92 ? -4.235 -10.104 13.879 1.00 81.75 92 VAL A O 1
ATOM 702 N N . GLY A 1 93 ? -4.358 -7.967 13.193 1.00 77.75 93 GLY A N 1
ATOM 703 C CA . GLY A 1 93 ? -3.086 -7.526 13.771 1.00 77.75 93 GLY A CA 1
ATOM 704 C C . GLY A 1 93 ? -2.964 -7.787 15.277 1.00 77.75 93 GLY A C 1
ATOM 705 O O . GLY A 1 93 ? -2.098 -8.566 15.676 1.00 77.75 93 GLY A O 1
ATOM 706 N N . PRO A 1 94 ? -3.817 -7.187 16.129 1.00 75.94 94 PRO A N 1
ATOM 707 C CA . PRO A 1 94 ? -3.759 -7.412 17.573 1.00 75.94 94 PRO A CA 1
ATOM 708 C C . PRO A 1 94 ? -4.056 -8.865 17.962 1.00 75.94 94 PRO A C 1
ATOM 710 O O . PRO A 1 94 ? -3.436 -9.364 18.898 1.00 75.94 94 PRO A O 1
ATOM 713 N N . LEU A 1 95 ? -4.942 -9.567 17.242 1.00 79.62 95 LEU A N 1
ATOM 714 C CA . LEU A 1 95 ? -5.208 -10.992 17.480 1.00 79.62 95 LEU A CA 1
ATOM 715 C C . LEU A 1 95 ? -3.945 -11.839 17.296 1.00 79.62 95 LEU A C 1
ATOM 717 O O . LEU A 1 95 ? -3.592 -12.622 18.173 1.00 79.62 95 LEU A O 1
ATOM 721 N N . TYR A 1 96 ? -3.229 -11.634 16.192 1.00 76.75 96 TYR A N 1
ATOM 722 C CA . TYR A 1 96 ? -1.989 -12.350 15.906 1.00 76.75 96 TYR A CA 1
ATOM 723 C C . TYR A 1 96 ? -0.893 -12.048 16.940 1.00 76.75 96 TYR A C 1
ATOM 725 O O . TYR A 1 96 ? -0.231 -12.960 17.435 1.00 76.75 96 TYR A O 1
ATOM 733 N N . THR A 1 97 ? -0.733 -10.778 17.324 1.00 71.44 97 THR A N 1
ATOM 734 C CA . THR A 1 97 ? 0.229 -10.374 18.362 1.00 71.44 97 THR A CA 1
ATOM 735 C C . THR A 1 97 ? -0.107 -10.989 19.724 1.00 71.44 97 THR A C 1
ATOM 737 O O . THR A 1 97 ? 0.792 -11.434 20.441 1.00 71.44 97 THR A O 1
ATOM 740 N N . ASN A 1 98 ? -1.390 -11.061 20.087 1.00 76.62 98 ASN A N 1
ATOM 741 C CA . ASN A 1 98 ? -1.841 -11.682 21.335 1.00 76.62 98 ASN A CA 1
ATOM 742 C C . ASN A 1 98 ? -1.611 -13.200 21.362 1.00 76.62 98 ASN A C 1
ATOM 744 O O . ASN A 1 98 ? -1.340 -13.753 22.424 1.00 76.62 98 ASN A O 1
ATOM 748 N N . GLU A 1 99 ? -1.691 -13.879 20.218 1.00 77.50 99 GLU A N 1
ATOM 749 C CA . GLU A 1 99 ? -1.445 -15.324 20.136 1.00 77.50 99 GLU A CA 1
ATOM 750 C C . GLU A 1 99 ? 0.032 -15.694 20.275 1.00 77.50 99 GLU A C 1
ATOM 752 O O . GLU A 1 99 ? 0.353 -16.687 20.924 1.00 77.50 99 GLU A O 1
ATOM 757 N N . ILE A 1 100 ? 0.929 -14.892 19.696 1.00 76.62 100 ILE A N 1
ATOM 758 C CA . ILE A 1 100 ? 2.381 -15.141 19.742 1.00 76.62 100 ILE A CA 1
ATOM 759 C C . ILE A 1 100 ? 2.990 -14.712 21.076 1.00 76.62 100 ILE A C 1
ATOM 761 O O . ILE A 1 100 ? 4.046 -15.204 21.469 1.00 76.62 100 ILE A O 1
ATOM 765 N N . SER A 1 101 ? 2.344 -13.786 21.777 1.00 76.62 101 SER A N 1
ATOM 766 C CA . SER A 1 101 ? 2.870 -13.256 23.026 1.00 76.62 101 SER A CA 1
ATOM 767 C C . SER A 1 101 ? 2.603 -14.166 24.221 1.00 76.62 101 SER A C 1
ATOM 769 O O . SER A 1 101 ? 1.568 -14.832 24.340 1.00 76.62 101 SER A O 1
ATOM 771 N N . GLU A 1 102 ? 3.568 -14.166 25.133 1.00 78.38 102 GLU A N 1
ATOM 772 C CA . GLU A 1 102 ? 3.496 -14.873 26.403 1.00 78.38 102 GLU A CA 1
ATOM 773 C C . GLU A 1 102 ? 2.446 -14.229 27.321 1.00 78.38 102 GLU A C 1
ATOM 775 O O . GLU A 1 102 ? 2.230 -13.013 27.298 1.00 78.38 102 GLU A O 1
ATOM 780 N N . SER A 1 103 ? 1.766 -15.040 28.133 1.00 80.62 103 SER A N 1
ATOM 781 C CA . SER A 1 103 ? 0.581 -14.643 28.909 1.00 80.62 103 SER A CA 1
ATOM 782 C C . SER A 1 103 ? 0.790 -13.407 29.793 1.00 80.62 103 SER A C 1
ATOM 784 O O . SER A 1 103 ? -0.151 -12.644 29.995 1.00 80.62 103 SER A O 1
ATOM 786 N N . CYS A 1 104 ? 2.013 -13.184 30.281 1.00 79.81 104 CYS A N 1
ATOM 787 C CA . CYS A 1 104 ? 2.380 -12.064 31.150 1.00 79.81 104 CYS A CA 1
ATOM 788 C C . CYS A 1 104 ? 2.486 -10.708 30.424 1.00 79.81 104 CYS A C 1
ATOM 790 O O . CYS A 1 104 ? 2.254 -9.673 31.043 1.00 79.81 104 CYS A O 1
ATOM 792 N N . ILE A 1 105 ? 2.794 -10.693 29.121 1.00 82.81 105 ILE A N 1
ATOM 793 C CA . ILE A 1 105 ? 3.010 -9.464 28.331 1.00 82.81 105 ILE A CA 1
ATOM 794 C C . ILE A 1 105 ? 1.870 -9.159 27.350 1.00 82.81 105 ILE A C 1
ATOM 796 O O . ILE A 1 105 ? 1.851 -8.078 26.756 1.00 82.81 105 ILE A O 1
ATOM 800 N N . ARG A 1 106 ? 0.892 -10.066 27.205 1.00 79.38 106 ARG A N 1
ATOM 801 C CA . ARG A 1 106 ? -0.281 -9.909 26.319 1.00 79.38 106 ARG A CA 1
ATOM 802 C C . ARG A 1 106 ? -1.022 -8.590 26.528 1.00 79.38 106 ARG A C 1
ATOM 804 O O . ARG A 1 106 ? -1.320 -7.897 25.560 1.00 79.38 106 ARG A O 1
ATOM 811 N N . GLY A 1 107 ? -1.274 -8.203 27.780 1.00 75.62 107 GLY A N 1
ATOM 812 C CA . GLY A 1 107 ? -1.966 -6.946 28.094 1.00 75.62 107 GLY A CA 1
ATOM 813 C C . GLY A 1 107 ? -1.199 -5.708 27.613 1.00 75.62 107 GLY A C 1
ATOM 814 O O . GLY A 1 107 ? -1.779 -4.800 27.012 1.00 75.62 107 GLY A O 1
ATOM 815 N N . THR A 1 108 ? 0.122 -5.700 27.802 1.00 77.00 108 THR A N 1
ATOM 816 C CA . THR A 1 108 ? 1.011 -4.606 27.380 1.00 77.00 108 THR A CA 1
ATOM 817 C C . THR A 1 108 ? 1.138 -4.532 25.856 1.00 77.00 108 THR A C 1
ATOM 819 O O . THR A 1 108 ? 1.085 -3.452 25.274 1.00 77.00 108 THR A O 1
ATOM 822 N N . LEU A 1 109 ? 1.251 -5.674 25.173 1.00 71.62 109 LEU A N 1
ATOM 823 C CA . LEU A 1 109 ? 1.316 -5.737 23.707 1.00 71.62 109 LEU A CA 1
ATOM 824 C C . LEU A 1 109 ? -0.015 -5.373 23.038 1.00 71.62 109 LEU A C 1
ATOM 826 O O . LEU A 1 109 ? -0.022 -4.672 22.021 1.00 71.62 109 LEU A O 1
ATOM 830 N N . GLY A 1 110 ? -1.141 -5.788 23.620 1.00 73.56 110 GLY A N 1
ATOM 831 C CA . GLY A 1 110 ? -2.474 -5.416 23.150 1.00 73.56 110 GLY A CA 1
ATOM 832 C C . GLY A 1 110 ? -2.727 -3.910 23.259 1.00 73.56 110 GLY A C 1
ATOM 833 O O . GLY A 1 110 ? -3.187 -3.285 22.302 1.00 73.56 110 GLY A O 1
ATOM 834 N N . THR A 1 111 ? -2.354 -3.302 24.389 1.00 77.44 111 THR A N 1
ATOM 835 C CA . THR A 1 111 ? -2.457 -1.846 24.588 1.00 77.44 111 THR A CA 1
ATOM 836 C C . THR A 1 111 ? -1.499 -1.063 23.694 1.00 77.44 111 THR A C 1
ATOM 838 O O . THR A 1 111 ? -1.916 -0.061 23.115 1.00 77.44 111 THR A O 1
ATOM 841 N N . LEU A 1 112 ? -0.263 -1.534 23.489 1.00 73.12 112 LEU A N 1
ATOM 842 C CA . LEU A 1 112 ? 0.673 -0.930 22.534 1.00 73.12 112 LEU A CA 1
ATOM 843 C C . LEU A 1 112 ? 0.106 -0.948 21.108 1.00 73.12 112 LEU A C 1
ATOM 845 O O . LEU A 1 112 ? 0.124 0.070 20.422 1.00 73.12 112 LEU A O 1
ATOM 849 N N . THR A 1 113 ? -0.450 -2.084 20.683 1.00 70.00 113 THR A N 1
ATOM 850 C CA . THR A 1 113 ? -1.047 -2.237 19.349 1.00 70.00 113 THR A CA 1
ATOM 851 C C . THR A 1 113 ? -2.252 -1.308 19.176 1.00 70.00 113 THR A C 1
ATOM 853 O O . THR A 1 113 ? -2.329 -0.581 18.191 1.00 70.00 113 THR A O 1
ATOM 856 N N . SER A 1 114 ? -3.154 -1.255 20.162 1.00 71.19 114 SER A N 1
ATOM 857 C CA . SER A 1 114 ? -4.282 -0.309 20.186 1.00 71.19 114 SER A CA 1
ATOM 858 C C . SER A 1 114 ? -3.823 1.153 20.111 1.00 71.19 114 SER A C 1
ATOM 860 O O . SER A 1 114 ? -4.375 1.943 19.344 1.00 71.19 114 SER A O 1
ATOM 862 N N . LYS A 1 115 ? -2.775 1.511 20.862 1.00 72.06 115 LYS A N 1
ATOM 863 C CA . LYS A 1 115 ? -2.228 2.870 20.887 1.00 72.06 115 LYS A CA 1
ATOM 864 C C . LYS A 1 115 ? -1.626 3.270 19.542 1.00 72.06 115 LYS A C 1
ATOM 866 O O . LYS A 1 115 ? -1.890 4.370 19.075 1.00 72.06 115 LYS A O 1
ATOM 871 N N . ILE A 1 116 ? -0.892 2.367 18.888 1.00 70.94 116 ILE A N 1
ATOM 872 C CA . ILE A 1 116 ? -0.346 2.594 17.538 1.00 70.94 116 ILE A CA 1
ATOM 873 C C . ILE A 1 116 ? -1.457 2.939 16.539 1.00 70.94 116 ILE A C 1
ATOM 875 O O . ILE A 1 116 ? -1.253 3.754 15.641 1.00 70.94 116 ILE A O 1
ATOM 879 N N . TYR A 1 117 ? -2.628 2.328 16.700 1.00 68.94 117 TYR A N 1
ATOM 880 C CA . TYR A 1 117 ? -3.746 2.484 15.782 1.00 68.94 117 TYR A CA 1
ATOM 881 C C . TYR A 1 117 ? -4.669 3.677 16.071 1.00 68.94 117 TYR A C 1
ATOM 883 O O . TYR A 1 117 ? -5.275 4.196 15.136 1.00 68.94 117 TYR A O 1
ATOM 891 N N . ASN A 1 118 ? -4.827 4.086 17.331 1.00 69.88 118 ASN A N 1
ATOM 892 C CA . ASN A 1 118 ? -5.753 5.161 17.715 1.00 69.88 118 ASN A CA 1
ATOM 893 C C . ASN A 1 118 ? -5.083 6.531 17.837 1.00 69.88 118 ASN A C 1
ATOM 895 O O . ASN A 1 118 ? -5.750 7.557 17.714 1.00 69.88 118 ASN A O 1
ATOM 899 N N . ASP A 1 119 ? -3.778 6.566 18.092 1.00 76.44 119 ASP A N 1
ATOM 900 C CA . ASP A 1 119 ? -3.062 7.817 18.293 1.00 76.44 119 ASP A CA 1
ATOM 901 C C . ASP A 1 119 ? -2.724 8.456 16.934 1.00 76.44 119 ASP A C 1
ATOM 903 O O . ASP A 1 119 ? -1.914 7.939 16.157 1.00 76.44 119 ASP A O 1
ATOM 907 N N . ILE A 1 120 ? -3.370 9.587 16.630 1.00 72.19 120 ILE A N 1
ATOM 908 C CA . ILE A 1 120 ? -3.242 10.313 15.352 1.00 72.19 120 ILE A CA 1
ATOM 909 C C . ILE A 1 120 ? -1.772 10.639 15.053 1.00 72.19 120 ILE A C 1
ATOM 911 O O . ILE A 1 120 ? -1.329 10.545 13.905 1.00 72.19 120 ILE A O 1
ATOM 915 N N . SER A 1 121 ? -1.004 10.976 16.093 1.00 71.00 121 SER A N 1
ATOM 916 C CA . SER A 1 121 ? 0.421 11.293 15.988 1.00 71.00 121 SER A CA 1
ATOM 917 C C . SER A 1 121 ? 1.242 10.089 15.507 1.00 71.00 121 SER A C 1
ATOM 919 O O . SER A 1 121 ? 2.060 10.207 14.591 1.00 71.00 121 SER A O 1
ATOM 921 N N . VAL A 1 122 ? 0.966 8.902 16.051 1.00 71.38 122 VAL A N 1
ATOM 922 C CA . VAL A 1 122 ? 1.646 7.650 15.700 1.00 71.38 122 VAL A CA 1
ATOM 923 C C . VAL A 1 122 ? 1.227 7.174 14.311 1.00 71.38 122 VAL A C 1
ATOM 925 O O . VAL A 1 122 ? 2.079 6.754 13.524 1.00 71.38 122 VAL A O 1
ATOM 928 N N . MET A 1 123 ? -0.051 7.326 13.953 1.00 69.12 123 MET A N 1
ATOM 929 C CA . MET A 1 123 ? -0.536 7.050 12.599 1.00 69.12 123 MET A CA 1
ATOM 930 C C . MET A 1 123 ? 0.175 7.928 11.560 1.00 69.12 123 MET A C 1
ATOM 932 O O . MET A 1 123 ? 0.549 7.433 10.494 1.00 69.12 123 MET A O 1
ATOM 936 N N . TYR A 1 124 ? 0.402 9.211 11.864 1.00 72.19 124 TYR A N 1
ATOM 937 C CA . TYR A 1 124 ? 1.116 10.119 10.967 1.00 72.19 124 TYR A CA 1
ATOM 938 C C . TYR A 1 124 ? 2.574 9.691 10.770 1.00 72.19 124 TYR A C 1
ATOM 940 O O . TYR A 1 124 ? 3.026 9.561 9.631 1.00 72.19 124 TYR A O 1
ATOM 948 N N . VAL A 1 125 ? 3.292 9.382 11.854 1.00 75.50 125 VAL A N 1
ATOM 949 C CA . VAL A 1 125 ? 4.677 8.884 11.786 1.00 75.50 125 VAL A CA 1
ATOM 950 C C . VAL A 1 125 ? 4.758 7.582 10.982 1.00 75.50 125 VAL A C 1
ATOM 952 O O . VAL A 1 125 ? 5.604 7.455 10.094 1.00 75.50 125 VAL A O 1
ATOM 955 N N . GLN A 1 126 ? 3.841 6.641 11.217 1.00 70.44 126 GLN A N 1
ATOM 956 C CA . GLN A 1 126 ? 3.766 5.380 10.477 1.00 70.44 126 GLN A CA 1
ATOM 957 C C . GLN A 1 126 ? 3.458 5.601 8.987 1.00 70.44 126 GLN A C 1
ATOM 959 O O . GLN A 1 126 ? 4.046 4.937 8.129 1.00 70.44 126 GLN A O 1
ATOM 964 N N . ALA A 1 127 ? 2.569 6.540 8.657 1.00 72.44 127 ALA A N 1
ATOM 965 C CA . ALA A 1 127 ? 2.255 6.899 7.279 1.00 72.44 127 ALA A CA 1
ATOM 966 C C . ALA A 1 127 ? 3.464 7.527 6.573 1.00 72.44 127 ALA A C 1
ATOM 968 O O . ALA A 1 127 ? 3.781 7.138 5.448 1.00 72.44 127 ALA A O 1
ATOM 969 N N . VAL A 1 128 ? 4.175 8.451 7.224 1.00 76.19 128 VAL A N 1
ATOM 970 C CA . VAL A 1 128 ? 5.401 9.055 6.681 1.00 76.19 128 VAL A CA 1
ATOM 971 C C . VAL A 1 128 ? 6.464 7.980 6.454 1.00 76.19 128 VAL A C 1
ATOM 973 O O . VAL A 1 128 ? 6.987 7.871 5.346 1.00 76.19 128 VAL A O 1
ATOM 976 N N . ALA A 1 129 ? 6.715 7.116 7.440 1.00 75.81 129 ALA A N 1
ATOM 977 C CA . ALA A 1 129 ? 7.665 6.013 7.313 1.00 75.81 129 ALA A CA 1
ATOM 978 C C . ALA A 1 129 ? 7.305 5.062 6.157 1.00 75.81 129 ALA A C 1
ATOM 980 O O . ALA A 1 129 ? 8.175 4.652 5.385 1.00 75.81 129 ALA A O 1
ATOM 981 N N . TRP A 1 130 ? 6.017 4.744 5.983 1.00 73.31 130 TRP A N 1
ATOM 982 C CA . TRP A 1 130 ? 5.543 3.904 4.882 1.00 73.31 130 TRP A CA 1
ATOM 983 C C . TRP A 1 130 ? 5.744 4.566 3.514 1.00 73.31 130 TRP A C 1
ATOM 985 O O . TRP A 1 130 ? 6.170 3.909 2.563 1.00 73.31 130 TRP A O 1
ATOM 995 N N . ASN A 1 131 ? 5.477 5.869 3.406 1.00 72.94 131 ASN A N 1
ATOM 996 C CA . ASN A 1 131 ? 5.723 6.627 2.180 1.00 72.94 131 ASN A CA 1
ATOM 997 C C . ASN A 1 131 ? 7.219 6.686 1.842 1.00 72.94 131 ASN A C 1
ATOM 999 O O . ASN A 1 131 ? 7.585 6.424 0.697 1.00 72.94 131 ASN A O 1
ATOM 1003 N N . VAL A 1 132 ? 8.083 6.926 2.833 1.00 79.56 132 VAL A N 1
ATOM 1004 C CA . VAL A 1 132 ? 9.546 6.903 2.664 1.00 79.56 132 VAL A CA 1
ATOM 1005 C C . VAL A 1 132 ? 10.019 5.520 2.213 1.00 79.56 132 VAL A C 1
ATOM 1007 O O . VAL A 1 132 ? 10.763 5.415 1.241 1.00 79.56 132 VAL A O 1
ATOM 1010 N N . LYS A 1 133 ? 9.532 4.441 2.838 1.00 75.19 133 LYS A N 1
ATOM 1011 C CA . LYS A 1 133 ? 9.843 3.066 2.421 1.00 75.19 133 LYS A CA 1
ATOM 1012 C C . LYS A 1 133 ? 9.442 2.803 0.968 1.00 75.19 133 LYS A C 1
ATOM 1014 O O . LYS A 1 133 ? 10.243 2.262 0.212 1.00 75.19 133 LYS A O 1
ATOM 1019 N N . ASN A 1 134 ? 8.229 3.185 0.565 1.00 74.12 134 ASN A N 1
ATOM 1020 C CA . ASN A 1 134 ? 7.780 3.019 -0.821 1.00 74.12 134 ASN A CA 1
ATOM 1021 C C . ASN A 1 134 ? 8.661 3.807 -1.790 1.00 74.12 134 ASN A C 1
ATOM 1023 O O . ASN A 1 134 ? 9.013 3.289 -2.848 1.00 74.12 134 ASN A O 1
ATOM 1027 N N . PHE A 1 135 ? 9.052 5.026 -1.415 1.00 77.94 135 PHE A N 1
ATOM 1028 C CA . PHE A 1 135 ? 9.950 5.846 -2.216 1.00 77.94 135 PHE A CA 1
ATOM 1029 C C . PHE A 1 135 ? 11.304 5.160 -2.424 1.00 77.94 135 PHE A C 1
ATOM 1031 O O . PHE A 1 135 ? 11.753 5.038 -3.560 1.00 77.94 135 PHE A O 1
ATOM 1038 N N . ILE A 1 136 ? 11.899 4.627 -1.352 1.00 80.75 136 ILE A N 1
ATOM 1039 C CA . ILE A 1 136 ? 13.163 3.878 -1.401 1.00 80.75 136 ILE A CA 1
ATOM 1040 C C . ILE A 1 136 ? 13.042 2.628 -2.285 1.00 80.75 136 ILE A C 1
ATOM 1042 O O . ILE A 1 136 ? 13.932 2.331 -3.074 1.00 80.75 136 ILE A O 1
ATOM 1046 N N . VAL A 1 137 ? 11.944 1.875 -2.189 1.00 75.81 137 VAL A N 1
ATOM 1047 C CA . VAL A 1 137 ? 11.747 0.681 -3.030 1.00 75.81 137 VAL A CA 1
ATOM 1048 C C . VAL A 1 137 ? 11.633 1.061 -4.509 1.00 75.81 137 VAL A C 1
ATOM 1050 O O . VAL A 1 137 ? 12.233 0.406 -5.361 1.00 75.81 137 VAL A O 1
ATOM 1053 N N . VAL A 1 138 ? 10.906 2.136 -4.825 1.00 78.88 138 VAL A N 1
ATOM 1054 C CA . VAL A 1 138 ? 10.753 2.626 -6.203 1.00 78.88 138 VAL A CA 1
ATOM 1055 C C . VAL A 1 138 ? 12.074 3.162 -6.760 1.00 78.88 138 VAL A C 1
ATOM 1057 O O . VAL A 1 138 ? 12.393 2.881 -7.918 1.00 78.88 138 VAL A O 1
ATOM 1060 N N . THR A 1 139 ? 12.870 3.890 -5.968 1.00 78.69 139 THR A N 1
ATOM 1061 C CA . THR A 1 139 ? 14.201 4.347 -6.399 1.00 78.69 139 THR A CA 1
ATOM 1062 C C . THR A 1 139 ? 15.133 3.166 -6.651 1.00 78.69 139 THR A C 1
ATOM 1064 O O . THR A 1 139 ? 15.757 3.118 -7.707 1.00 78.69 139 THR A O 1
ATOM 1067 N N . MET A 1 140 ? 15.172 2.175 -5.755 1.00 77.56 140 MET A N 1
ATOM 1068 C CA . MET A 1 140 ? 15.982 0.963 -5.932 1.00 77.56 140 MET A CA 1
ATOM 1069 C C . MET A 1 140 ? 15.594 0.188 -7.195 1.00 77.56 140 MET A C 1
ATOM 1071 O O . MET A 1 140 ? 16.470 -0.216 -7.959 1.00 77.56 140 MET A O 1
ATOM 1075 N N . LEU A 1 141 ? 14.292 0.028 -7.453 1.00 78.88 141 LEU A N 1
ATOM 1076 C CA . LEU A 1 141 ? 13.796 -0.594 -8.681 1.00 78.88 141 LEU A CA 1
ATOM 1077 C C . LEU A 1 141 ? 14.223 0.199 -9.924 1.00 78.88 141 LEU A C 1
ATOM 1079 O O . LEU A 1 141 ? 14.683 -0.390 -10.897 1.00 78.88 141 LEU A O 1
ATOM 1083 N N . SER A 1 142 ? 14.118 1.529 -9.876 1.00 77.88 142 SER A N 1
ATOM 1084 C CA . SER A 1 142 ? 14.501 2.404 -10.991 1.00 77.88 142 SER A CA 1
ATOM 1085 C C . SER A 1 142 ? 16.000 2.297 -11.296 1.00 77.88 142 SER A C 1
ATOM 1087 O O . SER A 1 142 ? 16.374 2.116 -12.451 1.00 77.88 142 SER A O 1
ATOM 1089 N N . VAL A 1 143 ? 16.855 2.303 -10.265 1.00 81.94 143 VAL A N 1
ATOM 1090 C CA . VAL A 1 143 ? 18.313 2.127 -10.404 1.00 81.94 143 VAL A CA 1
ATOM 1091 C C . VAL A 1 143 ? 18.666 0.742 -10.952 1.00 81.94 143 VAL A C 1
ATOM 1093 O O . VAL A 1 143 ? 19.535 0.621 -11.816 1.00 81.94 143 VAL A O 1
ATOM 1096 N N . ALA A 1 144 ? 18.001 -0.316 -10.479 1.00 78.88 144 ALA A N 1
ATOM 1097 C CA . ALA A 1 144 ? 18.211 -1.669 -10.993 1.00 78.88 144 ALA A CA 1
ATOM 1098 C C . ALA A 1 144 ? 17.832 -1.778 -12.479 1.00 78.88 144 ALA A C 1
ATOM 1100 O O . ALA A 1 144 ? 18.561 -2.390 -13.262 1.00 78.88 144 ALA A O 1
ATOM 1101 N N . CYS A 1 145 ? 16.729 -1.142 -12.882 1.00 74.00 145 CYS A N 1
ATOM 1102 C CA . CYS A 1 145 ? 16.316 -1.082 -14.278 1.00 74.00 145 CYS A CA 1
ATOM 1103 C C . CYS A 1 145 ? 17.307 -0.296 -15.145 1.00 74.00 145 CYS A C 1
ATOM 1105 O O . CYS A 1 145 ? 17.622 -0.758 -16.237 1.00 74.00 145 CYS A O 1
ATOM 1107 N N . GLU A 1 146 ? 17.848 0.832 -14.678 1.00 79.00 146 GLU A N 1
ATOM 1108 C CA . GLU A 1 146 ? 18.863 1.576 -15.437 1.00 79.00 146 GLU A CA 1
ATOM 1109 C C . GLU A 1 146 ? 20.155 0.792 -15.636 1.00 79.00 146 GLU A C 1
ATOM 1111 O O . GLU A 1 146 ? 20.646 0.727 -16.761 1.00 79.00 146 GLU A O 1
ATOM 1116 N N . LYS A 1 147 ? 20.659 0.121 -14.592 1.00 80.50 147 LYS A N 1
ATOM 1117 C CA . LYS A 1 147 ? 21.825 -0.770 -14.724 1.00 80.50 147 LYS A CA 1
ATOM 1118 C C . LYS A 1 147 ? 21.580 -1.884 -15.739 1.00 80.50 147 LYS A C 1
ATOM 1120 O O . LYS A 1 147 ? 22.466 -2.254 -16.502 1.00 80.50 147 LYS A O 1
ATOM 1125 N N . PHE A 1 148 ? 20.368 -2.429 -15.767 1.00 81.50 148 PHE A N 1
ATOM 1126 C CA . PHE A 1 148 ? 19.997 -3.424 -16.764 1.00 81.50 148 PHE A CA 1
ATOM 1127 C C . PHE A 1 148 ? 19.981 -2.836 -18.187 1.00 81.50 148 PHE A C 1
ATOM 1129 O O . PHE A 1 148 ? 20.483 -3.476 -19.111 1.00 81.50 148 PHE A O 1
ATOM 1136 N N . TYR A 1 149 ? 19.470 -1.613 -18.372 1.00 74.19 149 TYR A N 1
ATOM 1137 C CA . TYR A 1 149 ? 19.499 -0.940 -19.676 1.00 74.19 149 TYR A CA 1
ATOM 1138 C C . TYR A 1 149 ? 20.907 -0.602 -20.148 1.00 74.19 149 TYR A C 1
ATOM 1140 O O . TYR A 1 149 ? 21.187 -0.809 -21.325 1.00 74.19 149 TYR A O 1
ATOM 1148 N N . SER A 1 150 ? 21.790 -0.131 -19.265 1.00 78.25 150 SER A N 1
ATOM 1149 C CA . SER A 1 150 ? 23.173 0.171 -19.647 1.00 78.25 150 SER A CA 1
ATOM 1150 C C . SER A 1 150 ? 23.898 -1.088 -20.128 1.00 78.25 150 SER A C 1
ATOM 1152 O O . SER A 1 150 ? 24.534 -1.069 -21.175 1.00 78.25 150 SER A O 1
ATOM 1154 N N . HIS A 1 151 ? 23.708 -2.225 -19.447 1.00 80.19 151 HIS A N 1
ATOM 1155 C CA . HIS A 1 151 ? 24.260 -3.506 -19.900 1.00 80.19 151 HIS A CA 1
ATOM 1156 C C . HIS A 1 151 ? 23.677 -3.988 -21.235 1.00 80.19 151 HIS A C 1
ATOM 1158 O O . HIS A 1 151 ? 24.381 -4.617 -22.028 1.00 80.19 151 HIS A O 1
ATOM 1164 N N . LEU A 1 152 ? 22.394 -3.722 -21.498 1.00 79.94 152 LEU A N 1
ATOM 1165 C CA . LEU A 1 152 ? 21.790 -4.034 -22.793 1.00 79.94 152 LEU A CA 1
ATOM 1166 C C . LEU A 1 152 ? 22.369 -3.176 -23.922 1.00 79.94 152 LEU A C 1
ATOM 1168 O O . LEU A 1 152 ? 22.575 -3.706 -25.015 1.00 79.94 152 LEU A O 1
ATOM 1172 N N . ASP A 1 153 ? 22.639 -1.894 -23.672 1.00 80.94 153 ASP A N 1
ATOM 1173 C CA . ASP A 1 153 ? 23.207 -0.987 -24.675 1.00 80.94 153 ASP A CA 1
ATOM 1174 C C . ASP A 1 153 ? 24.673 -1.333 -24.983 1.00 80.94 153 ASP A C 1
ATOM 1176 O O . ASP A 1 153 ? 25.046 -1.470 -26.148 1.00 80.94 153 ASP A O 1
ATOM 1180 N N . ASP A 1 154 ? 25.468 -1.654 -23.956 1.00 84.44 154 ASP A N 1
ATOM 1181 C CA . ASP A 1 154 ? 26.836 -2.167 -24.124 1.00 84.44 154 ASP A CA 1
ATOM 1182 C C . ASP A 1 154 ? 26.871 -3.458 -24.960 1.00 84.44 154 ASP A C 1
ATOM 1184 O O . ASP A 1 154 ? 27.694 -3.613 -25.868 1.00 84.44 154 ASP A O 1
ATOM 1188 N N . ASN A 1 155 ? 25.958 -4.399 -24.690 1.00 80.69 155 ASN A N 1
ATOM 1189 C CA . ASN A 1 155 ? 25.853 -5.640 -25.460 1.00 80.69 155 ASN A CA 1
ATOM 1190 C C . ASN A 1 155 ? 25.419 -5.388 -26.908 1.00 80.69 155 ASN A C 1
ATOM 1192 O O . ASN A 1 155 ? 25.877 -6.088 -27.817 1.00 80.69 155 ASN A O 1
ATOM 1196 N N . LYS A 1 156 ? 24.554 -4.394 -27.140 1.00 81.50 156 LYS A N 1
ATOM 1197 C CA . LYS A 1 156 ? 24.133 -3.987 -28.483 1.00 81.50 156 LYS A CA 1
ATOM 1198 C C . LYS A 1 156 ? 25.305 -3.405 -29.273 1.00 81.50 156 LYS A C 1
ATOM 1200 O O . LYS A 1 156 ? 25.489 -3.802 -30.422 1.00 81.50 156 LYS A O 1
ATOM 1205 N N . ASN A 1 157 ? 26.114 -2.549 -28.649 1.00 83.56 157 ASN A N 1
ATOM 1206 C CA . ASN A 1 157 ? 27.300 -1.945 -29.262 1.00 83.56 157 ASN A CA 1
ATOM 1207 C C . ASN A 1 157 ? 28.341 -3.010 -29.641 1.00 83.56 157 ASN A C 1
ATOM 1209 O O . ASN A 1 157 ? 28.793 -3.041 -30.783 1.00 83.56 157 ASN A O 1
ATOM 1213 N N . LYS A 1 158 ? 28.612 -3.976 -28.752 1.00 84.06 158 LYS A N 1
ATOM 1214 C CA . LYS A 1 158 ? 29.489 -5.124 -29.057 1.00 84.06 158 LYS A CA 1
ATOM 1215 C C . LYS A 1 158 ? 28.952 -5.995 -30.193 1.00 84.06 158 LYS A C 1
ATOM 1217 O O . LYS A 1 158 ? 29.709 -6.431 -31.054 1.00 84.06 158 LYS A O 1
ATOM 1222 N N . CYS A 1 159 ? 27.642 -6.253 -30.226 1.00 77.88 159 CYS A N 1
ATOM 1223 C CA . CYS A 1 159 ? 27.026 -7.008 -31.320 1.00 77.88 159 CYS A CA 1
ATOM 1224 C C . CYS A 1 159 ? 27.094 -6.264 -32.663 1.00 77.88 159 CYS A C 1
ATOM 1226 O O . CYS A 1 159 ? 27.191 -6.918 -33.700 1.00 77.88 159 CYS A O 1
ATOM 1228 N N . ALA A 1 160 ? 27.026 -4.928 -32.654 1.00 81.75 160 ALA A N 1
ATOM 1229 C CA . ALA A 1 160 ? 27.183 -4.103 -33.849 1.00 81.75 160 ALA A CA 1
ATOM 1230 C C . ALA A 1 160 ? 28.634 -4.121 -34.356 1.00 81.75 160 ALA A C 1
ATOM 1232 O O . ALA A 1 160 ? 28.856 -4.362 -35.536 1.00 81.75 160 ALA A O 1
ATOM 1233 N N . GLU A 1 161 ? 29.614 -3.995 -33.461 1.00 84.62 161 GLU A N 1
ATOM 1234 C CA . GLU A 1 161 ? 31.039 -4.073 -33.807 1.00 84.62 161 GLU A CA 1
ATOM 1235 C C . GLU A 1 161 ? 31.417 -5.450 -34.387 1.00 84.62 161 GLU A C 1
ATOM 1237 O O . GLU A 1 161 ? 32.033 -5.548 -35.446 1.00 84.62 161 GLU A O 1
ATOM 1242 N N . VAL A 1 162 ? 30.958 -6.543 -33.765 1.00 82.50 162 VAL A N 1
ATOM 1243 C CA . VAL A 1 162 ? 31.176 -7.914 -34.271 1.00 82.50 162 VAL A CA 1
ATOM 1244 C C . VAL A 1 162 ? 30.511 -8.136 -35.637 1.00 82.50 162 VAL A C 1
ATOM 1246 O O . VAL A 1 162 ? 31.013 -8.916 -36.453 1.00 82.50 162 VAL A O 1
ATOM 1249 N N . LEU A 1 163 ? 29.390 -7.459 -35.909 1.00 81.25 163 LEU A N 1
ATOM 1250 C CA . LEU A 1 163 ? 28.705 -7.525 -37.200 1.00 81.25 163 LEU A CA 1
ATOM 1251 C C . LEU A 1 163 ? 29.513 -6.858 -38.323 1.00 81.25 163 LEU A C 1
ATOM 1253 O O . LEU A 1 163 ? 29.460 -7.351 -39.453 1.00 81.25 163 LEU A O 1
ATOM 1257 N N . ASP A 1 164 ? 30.237 -5.783 -38.008 1.00 80.50 164 ASP A N 1
ATOM 1258 C CA . ASP A 1 164 ? 31.091 -5.059 -38.954 1.00 80.50 164 ASP A CA 1
ATOM 1259 C C . ASP A 1 164 ? 32.419 -5.794 -39.204 1.00 80.50 164 ASP A C 1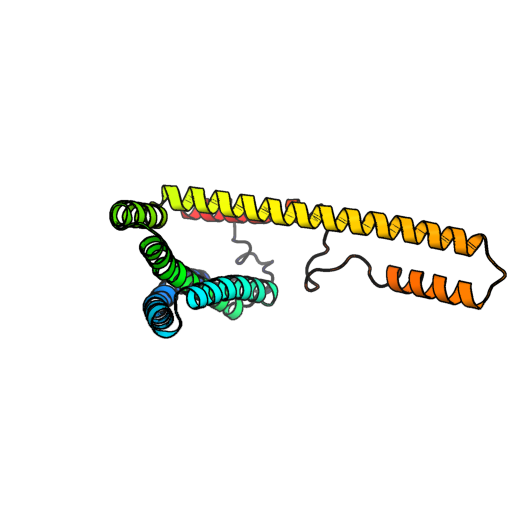
ATOM 1261 O O . ASP A 1 164 ? 32.904 -5.823 -40.334 1.00 80.50 164 ASP A O 1
ATOM 1265 N N . VAL A 1 165 ? 32.966 -6.472 -38.187 1.00 81.94 165 VAL A N 1
ATOM 1266 C CA . VAL A 1 165 ? 34.241 -7.210 -38.287 1.00 81.94 165 VAL A CA 1
ATOM 1267 C C . VAL A 1 165 ? 34.107 -8.579 -38.981 1.00 81.94 165 VAL A C 1
ATOM 1269 O O . VAL A 1 165 ? 35.073 -9.060 -39.566 1.00 81.94 165 VAL A O 1
ATOM 1272 N N . SER A 1 166 ? 32.938 -9.237 -38.951 1.00 68.25 166 SER A N 1
ATOM 1273 C CA . SER A 1 166 ? 32.752 -10.609 -39.485 1.00 68.25 166 SER A CA 1
ATOM 1274 C C . SER A 1 166 ? 31.769 -10.710 -40.673 1.00 68.25 166 SER A C 1
ATOM 1276 O O . SER A 1 166 ? 30.659 -11.236 -40.517 1.00 68.25 166 SER A O 1
ATOM 1278 N N . PRO A 1 167 ? 32.155 -10.279 -41.893 1.00 64.00 167 PRO A N 1
ATOM 1279 C CA . PRO A 1 167 ? 31.267 -10.260 -43.062 1.00 64.00 167 PRO A CA 1
ATOM 1280 C C . PRO A 1 167 ? 30.944 -11.640 -43.680 1.00 64.00 167 PRO A C 1
ATOM 1282 O O . PRO A 1 167 ? 29.925 -11.761 -44.364 1.00 64.00 167 PRO A O 1
ATOM 1285 N N . GLU A 1 168 ? 31.741 -12.689 -43.440 1.00 64.06 168 GLU A N 1
ATOM 1286 C CA . GLU A 1 168 ? 31.707 -13.921 -44.259 1.00 64.06 168 GLU A CA 1
ATOM 1287 C C . GLU A 1 168 ? 30.700 -15.011 -43.833 1.00 64.06 168 GLU A C 1
ATOM 1289 O O . GLU A 1 168 ? 30.294 -15.831 -44.658 1.00 64.06 168 GLU A O 1
ATOM 1294 N N . ARG A 1 169 ? 30.234 -15.059 -42.575 1.00 65.50 169 ARG A N 1
ATOM 1295 C CA . ARG A 1 169 ? 29.429 -16.201 -42.080 1.00 65.50 169 ARG A CA 1
ATOM 1296 C C . ARG A 1 169 ? 27.923 -15.890 -42.042 1.00 65.50 169 ARG A C 1
ATOM 1298 O O . ARG A 1 169 ? 27.388 -15.369 -41.062 1.00 65.50 169 ARG A O 1
ATOM 1305 N N . SER A 1 170 ? 27.215 -16.248 -43.119 1.00 68.25 170 SER A N 1
ATOM 1306 C CA . SER A 1 170 ? 25.804 -15.888 -43.383 1.00 68.25 170 SER A CA 1
ATOM 1307 C C . SER A 1 170 ? 24.793 -16.307 -42.297 1.00 68.25 170 SER A C 1
ATOM 1309 O O . SER A 1 170 ? 23.873 -15.544 -41.989 1.00 68.25 170 SER A O 1
ATOM 1311 N N . ALA A 1 171 ? 24.961 -17.483 -41.680 1.00 76.38 171 ALA A N 1
ATOM 1312 C CA . ALA A 1 171 ? 24.081 -17.978 -40.615 1.00 76.38 171 ALA A CA 1
ATOM 1313 C C . ALA A 1 171 ? 24.280 -17.226 -39.284 1.00 76.38 171 ALA A C 1
ATOM 1315 O O . ALA A 1 171 ? 23.310 -16.808 -38.657 1.00 76.38 171 ALA A O 1
ATOM 1316 N N . PHE A 1 172 ? 25.533 -16.970 -38.898 1.00 77.69 172 PHE A N 1
ATOM 1317 C CA . PHE A 1 172 ? 25.891 -16.221 -37.687 1.00 77.69 172 PHE A CA 1
ATOM 1318 C C . PHE A 1 172 ? 25.387 -14.770 -37.753 1.00 77.69 172 PHE A C 1
ATOM 1320 O O . PHE A 1 172 ? 24.787 -14.257 -36.806 1.00 77.69 172 PHE A O 1
ATOM 1327 N N . ARG A 1 173 ? 25.508 -14.147 -38.934 1.00 78.25 173 ARG A N 1
ATOM 1328 C CA . ARG A 1 173 ? 24.990 -12.803 -39.220 1.00 78.25 173 ARG A CA 1
ATOM 1329 C C . ARG A 1 173 ? 23.474 -12.699 -39.036 1.00 78.25 173 ARG A C 1
ATOM 1331 O O . ARG A 1 173 ? 22.987 -11.691 -38.523 1.00 78.25 173 ARG A O 1
ATOM 1338 N N . LYS A 1 174 ? 22.714 -13.722 -39.455 1.00 80.75 174 LYS A N 1
ATOM 1339 C CA . LYS A 1 174 ? 21.254 -13.773 -39.252 1.00 80.75 174 LYS A CA 1
ATOM 1340 C C . LYS A 1 174 ? 20.903 -13.825 -37.765 1.00 80.75 174 LYS A C 1
ATOM 1342 O O . LYS A 1 174 ? 20.019 -13.086 -37.341 1.00 80.75 174 LYS A O 1
ATOM 1347 N N . THR A 1 175 ? 21.617 -14.627 -36.977 1.00 79.69 175 THR A N 1
ATOM 1348 C CA . THR A 1 175 ? 21.392 -14.738 -35.528 1.00 79.69 175 THR A CA 1
ATOM 1349 C C . THR A 1 175 ? 21.673 -13.420 -34.808 1.00 79.69 175 THR A C 1
ATOM 1351 O O . THR A 1 175 ? 20.812 -12.945 -34.072 1.00 79.69 175 THR A O 1
ATOM 1354 N N . ILE A 1 176 ? 22.807 -12.764 -35.090 1.00 75.75 176 ILE A N 1
ATOM 1355 C CA . ILE A 1 176 ? 23.139 -11.452 -34.503 1.00 75.75 176 ILE A CA 1
ATOM 1356 C C . ILE A 1 176 ? 22.105 -10.393 -34.895 1.00 75.75 176 ILE A C 1
ATOM 1358 O O . ILE A 1 176 ? 21.620 -9.663 -34.035 1.00 75.75 176 ILE A O 1
ATOM 1362 N N . LYS A 1 177 ? 21.695 -10.332 -36.169 1.00 80.25 177 LYS A N 1
ATOM 1363 C CA . LYS A 1 177 ? 20.654 -9.391 -36.616 1.00 80.25 177 LYS A CA 1
ATOM 1364 C C . LYS A 1 177 ? 19.300 -9.653 -35.955 1.00 80.25 177 LYS A C 1
ATOM 1366 O O . LYS A 1 177 ? 18.586 -8.696 -35.665 1.00 80.25 177 LYS A O 1
ATOM 1371 N N . ASN A 1 178 ? 18.943 -10.912 -35.697 1.00 81.06 178 ASN A N 1
ATOM 1372 C CA . ASN A 1 178 ? 17.723 -11.254 -34.965 1.00 81.06 178 ASN A CA 1
ATOM 1373 C C . ASN A 1 178 ? 17.801 -10.813 -33.498 1.00 81.06 178 ASN A C 1
ATOM 1375 O O . ASN A 1 178 ? 16.838 -10.232 -33.007 1.00 81.06 178 ASN A O 1
ATOM 1379 N N . ILE A 1 179 ? 18.942 -11.009 -32.830 1.00 78.50 179 ILE A N 1
ATOM 1380 C CA . ILE A 1 179 ? 19.176 -10.526 -31.458 1.00 78.50 179 ILE A CA 1
ATOM 1381 C C . ILE A 1 179 ? 19.097 -8.995 -31.414 1.00 78.50 179 ILE A C 1
ATOM 1383 O O . ILE A 1 179 ? 18.364 -8.442 -30.597 1.00 78.50 179 ILE A O 1
ATOM 1387 N N . LEU A 1 180 ? 19.758 -8.306 -32.351 1.00 76.44 180 LEU A N 1
ATOM 1388 C CA . LEU A 1 180 ? 19.732 -6.846 -32.435 1.00 76.44 180 LEU A CA 1
ATOM 1389 C C . LEU A 1 180 ? 18.310 -6.323 -32.673 1.00 76.44 180 LEU A C 1
ATOM 1391 O O . LEU A 1 180 ? 17.894 -5.370 -32.021 1.00 76.44 180 LEU A O 1
ATOM 1395 N N . ARG A 1 181 ? 17.536 -6.969 -33.560 1.00 76.62 181 ARG A N 1
ATOM 1396 C CA . ARG A 1 181 ? 16.115 -6.653 -33.787 1.00 76.62 181 ARG A CA 1
ATOM 1397 C C . ARG A 1 181 ? 15.283 -6.861 -32.523 1.00 76.62 181 ARG A C 1
ATOM 1399 O O . ARG A 1 181 ? 14.482 -5.994 -32.195 1.00 76.62 181 ARG A O 1
ATOM 1406 N N . LEU A 1 182 ? 15.492 -7.956 -31.796 1.00 73.00 182 LEU A N 1
ATOM 1407 C CA . LEU A 1 182 ? 14.748 -8.270 -30.573 1.00 73.00 182 LEU A CA 1
ATOM 1408 C C . LEU A 1 182 ? 15.042 -7.260 -29.448 1.00 73.00 182 LEU A C 1
ATOM 1410 O O . LEU A 1 182 ? 14.122 -6.818 -28.759 1.00 73.00 182 LEU A O 1
ATOM 1414 N N . CYS A 1 183 ? 16.297 -6.821 -29.324 1.00 67.81 183 CYS A N 1
ATOM 1415 C CA . CYS A 1 183 ? 16.708 -5.747 -28.417 1.00 67.81 183 CYS A CA 1
ATOM 1416 C C . CYS A 1 183 ? 16.175 -4.367 -28.847 1.00 67.81 183 CYS A C 1
ATOM 1418 O O . CYS A 1 183 ? 15.821 -3.564 -27.990 1.00 67.81 183 CYS A O 1
ATOM 1420 N N . ASN A 1 184 ? 16.069 -4.087 -30.153 1.00 67.44 184 ASN A N 1
ATOM 1421 C CA . ASN A 1 184 ? 15.568 -2.804 -30.668 1.00 67.44 184 ASN A CA 1
ATOM 1422 C C . ASN A 1 184 ? 14.038 -2.661 -30.547 1.00 67.44 184 ASN A C 1
ATOM 1424 O O . ASN A 1 184 ? 13.532 -1.551 -30.418 1.00 67.44 184 ASN A O 1
ATOM 1428 N N . VAL A 1 185 ? 13.296 -3.777 -30.573 1.00 61.66 185 VAL A N 1
ATOM 1429 C CA . VAL A 1 185 ? 11.829 -3.790 -30.416 1.00 61.66 185 VAL A CA 1
ATOM 1430 C C . VAL A 1 185 ? 11.410 -3.507 -28.966 1.00 61.66 185 VAL A C 1
ATOM 1432 O O . VAL A 1 185 ? 10.381 -2.874 -28.740 1.00 61.66 185 VAL A O 1
ATOM 1435 N N . LYS A 1 186 ? 12.222 -3.884 -27.969 1.00 56.91 186 LYS A N 1
ATOM 1436 C CA . LYS A 1 186 ? 12.013 -3.503 -26.559 1.00 56.91 186 LYS A CA 1
ATOM 1437 C C . LYS A 1 186 ? 12.652 -2.141 -26.242 1.00 56.91 186 LYS A C 1
ATOM 1439 O O . LYS A 1 186 ? 13.493 -2.020 -25.358 1.00 56.91 186 LYS A O 1
ATOM 1444 N N . SER A 1 187 ? 12.218 -1.097 -26.949 1.00 55.88 187 SER A N 1
ATOM 1445 C CA . SER A 1 187 ? 12.406 0.300 -26.530 1.00 55.88 187 SER A CA 1
ATOM 1446 C C . SER A 1 187 ? 11.809 0.469 -25.129 1.00 55.88 187 SER A C 1
ATOM 1448 O O . SER A 1 187 ? 10.598 0.331 -24.990 1.00 55.88 187 SER A O 1
ATOM 1450 N N . LYS A 1 188 ? 12.664 0.648 -24.108 1.00 58.56 188 LYS A N 1
ATOM 1451 C CA . LYS A 1 188 ? 12.342 0.852 -22.677 1.00 58.56 188 LYS A CA 1
ATOM 1452 C C . LYS A 1 188 ? 11.057 0.152 -22.196 1.00 58.56 188 LYS A C 1
ATOM 1454 O O . LYS A 1 188 ? 9.949 0.640 -22.392 1.00 58.56 188 LYS A O 1
ATOM 1459 N N . MET A 1 189 ? 11.212 -0.970 -21.495 1.00 58.91 189 MET A N 1
ATOM 1460 C CA . MET A 1 189 ? 10.178 -1.667 -20.720 1.00 58.91 189 MET A CA 1
ATOM 1461 C C . MET A 1 189 ? 9.230 -0.670 -20.035 1.00 58.91 189 MET A C 1
ATOM 1463 O O . MET A 1 189 ? 9.597 0.052 -19.105 1.00 58.91 189 MET A O 1
ATOM 1467 N N . ARG A 1 190 ? 8.000 -0.623 -20.551 1.00 54.88 190 ARG A N 1
ATOM 1468 C CA . ARG A 1 190 ? 6.902 0.172 -20.008 1.00 54.88 190 ARG A CA 1
ATOM 1469 C C . ARG A 1 190 ? 6.196 -0.661 -18.951 1.00 54.88 190 ARG A C 1
ATOM 1471 O O . ARG A 1 190 ? 5.731 -1.761 -19.250 1.00 54.88 190 ARG A O 1
ATOM 1478 N N . VAL A 1 191 ? 6.088 -0.151 -17.730 1.00 52.44 191 VAL A N 1
ATOM 1479 C CA . VAL A 1 191 ? 5.283 -0.808 -16.694 1.00 52.44 191 VAL A CA 1
ATOM 1480 C C . VAL A 1 191 ? 3.814 -0.545 -17.010 1.00 52.44 191 VAL A C 1
ATOM 1482 O O . VAL A 1 191 ? 3.383 0.607 -17.068 1.00 52.44 191 VAL A O 1
ATOM 1485 N N . CYS A 1 192 ? 3.063 -1.621 -17.266 1.00 51.03 192 CYS A N 1
ATOM 1486 C CA . CYS A 1 192 ? 1.631 -1.596 -17.598 1.00 51.03 192 CYS A CA 1
ATOM 1487 C C . CYS A 1 192 ? 1.250 -0.640 -18.751 1.00 51.03 192 CYS A C 1
ATOM 1489 O O . CYS A 1 192 ? 0.136 -0.133 -18.786 1.00 51.03 192 CYS A O 1
ATOM 1491 N N . GLY A 1 193 ? 2.176 -0.348 -19.675 1.00 53.00 193 GLY A N 1
ATOM 1492 C CA . GLY A 1 193 ? 1.944 0.555 -20.812 1.00 53.00 193 GLY A CA 1
ATOM 1493 C C . GLY A 1 193 ? 1.875 2.054 -20.479 1.00 53.00 193 GLY A C 1
ATOM 1494 O O . GLY A 1 193 ? 1.856 2.855 -21.410 1.00 53.00 193 GLY A O 1
ATOM 1495 N N . LEU A 1 194 ? 1.899 2.434 -19.195 1.00 43.59 194 LEU A N 1
ATOM 1496 C CA . LEU A 1 194 ? 1.589 3.794 -18.734 1.00 43.59 194 LEU A CA 1
ATOM 1497 C C . LEU A 1 194 ? 2.833 4.610 -18.335 1.00 43.59 194 LEU A C 1
ATOM 1499 O O . LEU A 1 194 ? 2.840 5.827 -18.492 1.00 43.59 194 LEU A O 1
ATOM 1503 N N . PHE A 1 195 ? 3.906 3.957 -17.867 1.00 53.06 195 PHE A N 1
ATOM 1504 C CA . PHE A 1 195 ? 5.133 4.635 -17.427 1.00 53.06 195 PHE A CA 1
ATOM 1505 C C . PHE A 1 195 ? 6.394 3.968 -17.981 1.00 53.06 195 PHE A C 1
ATOM 1507 O O . PHE A 1 195 ? 6.555 2.747 -17.895 1.00 53.06 195 PHE A O 1
ATOM 1514 N N . THR A 1 196 ? 7.309 4.773 -18.527 1.00 56.41 196 THR A N 1
ATOM 1515 C CA . THR A 1 196 ? 8.682 4.341 -18.807 1.00 56.41 196 THR A CA 1
ATOM 1516 C C . THR A 1 196 ? 9.451 4.275 -17.491 1.00 56.41 196 THR A C 1
ATOM 1518 O O . THR A 1 196 ? 9.380 5.191 -16.670 1.00 56.41 196 THR A O 1
ATOM 1521 N N . VAL A 1 197 ? 10.150 3.164 -17.251 1.00 59.75 197 VAL A N 1
ATOM 1522 C CA . VAL A 1 197 ? 11.035 3.054 -16.086 1.00 59.75 197 VAL A CA 1
ATOM 1523 C C . VAL A 1 197 ? 12.312 3.829 -16.399 1.00 59.75 197 VAL A C 1
ATOM 1525 O O . VAL A 1 197 ? 13.146 3.366 -17.173 1.00 59.75 197 VAL A O 1
ATOM 1528 N N . ASP A 1 198 ? 12.406 5.030 -15.835 1.00 62.41 198 ASP A N 1
ATOM 1529 C CA . ASP A 1 198 ? 13.506 5.993 -15.969 1.00 62.41 198 ASP A CA 1
ATOM 1530 C C . ASP A 1 198 ? 14.002 6.408 -14.572 1.00 62.41 198 ASP A C 1
ATOM 1532 O O . ASP A 1 198 ? 13.185 6.462 -13.650 1.00 62.41 198 ASP A O 1
ATOM 1536 N N . ALA A 1 199 ? 15.274 6.801 -14.382 1.00 60.00 199 ALA A N 1
ATOM 1537 C CA . ALA A 1 199 ? 15.737 7.378 -13.101 1.00 60.00 199 ALA A CA 1
ATOM 1538 C C . ALA A 1 199 ? 15.000 8.657 -12.686 1.00 60.00 199 ALA A C 1
ATOM 1540 O O . ALA A 1 199 ? 15.071 9.062 -11.528 1.00 60.00 199 ALA A O 1
ATOM 1541 N N . ALA A 1 200 ? 14.267 9.292 -13.602 1.00 58.41 200 ALA A N 1
ATOM 1542 C CA . ALA A 1 200 ? 13.401 10.425 -13.295 1.00 58.41 200 ALA A CA 1
ATOM 1543 C C . ALA A 1 200 ? 12.035 10.010 -12.709 1.00 58.41 200 ALA A C 1
ATOM 1545 O O . ALA A 1 200 ? 11.308 10.867 -12.203 1.00 58.41 200 ALA A O 1
ATOM 1546 N N . LEU A 1 201 ? 11.663 8.723 -12.759 1.00 66.12 201 LEU A N 1
ATOM 1547 C CA . LEU A 1 201 ? 10.385 8.209 -12.250 1.00 66.12 201 LEU A CA 1
ATOM 1548 C C . LEU A 1 201 ? 10.189 8.495 -10.751 1.00 66.12 201 LEU A C 1
ATOM 1550 O O . LEU A 1 201 ? 9.119 8.996 -10.400 1.00 66.12 201 LEU A O 1
ATOM 1554 N N . PRO A 1 202 ? 11.182 8.275 -9.865 1.00 61.28 202 PRO A N 1
ATOM 1555 C CA . PRO A 1 202 ? 11.057 8.638 -8.460 1.00 61.28 202 PRO A CA 1
ATOM 1556 C C . PRO A 1 202 ? 10.915 10.147 -8.271 1.00 61.28 202 PRO A C 1
ATOM 1558 O O . PRO A 1 202 ? 10.099 10.576 -7.470 1.00 61.28 202 PRO A O 1
ATOM 1561 N N . LEU A 1 203 ? 11.631 10.969 -9.043 1.00 61.50 203 LEU A N 1
ATOM 1562 C CA . LEU A 1 203 ? 11.531 12.430 -8.949 1.00 61.50 203 LEU A CA 1
ATOM 1563 C C . LEU A 1 203 ? 10.125 12.930 -9.325 1.00 61.50 203 LEU A C 1
ATOM 1565 O O . LEU A 1 203 ? 9.551 13.780 -8.646 1.00 61.50 203 LEU A O 1
ATOM 1569 N N . ARG A 1 204 ? 9.536 12.348 -10.378 1.00 64.56 204 ARG A N 1
ATOM 1570 C CA . ARG A 1 204 ? 8.155 12.629 -10.801 1.00 64.56 204 ARG A CA 1
ATOM 1571 C C . ARG A 1 204 ? 7.135 12.150 -9.767 1.00 64.56 204 ARG A C 1
ATOM 1573 O O . ARG A 1 204 ? 6.178 12.866 -9.487 1.00 64.56 204 ARG A O 1
ATOM 1580 N N . LEU A 1 205 ? 7.355 10.980 -9.164 1.00 65.38 205 LEU A N 1
ATOM 1581 C CA . LEU A 1 205 ? 6.520 10.470 -8.073 1.00 65.38 205 LEU A CA 1
ATOM 1582 C C . LEU A 1 205 ? 6.623 11.342 -6.817 1.00 65.38 205 LEU A C 1
ATOM 1584 O O . LEU A 1 205 ? 5.609 11.575 -6.167 1.00 65.38 205 LEU A O 1
ATOM 1588 N N . LEU A 1 206 ? 7.817 11.849 -6.495 1.00 62.41 206 LEU A N 1
ATOM 1589 C CA . LEU A 1 206 ? 8.044 12.744 -5.362 1.00 62.41 206 LEU A CA 1
ATOM 1590 C C . LEU A 1 206 ? 7.259 14.041 -5.533 1.00 62.41 206 LEU A C 1
ATOM 1592 O O . LEU A 1 206 ? 6.584 14.460 -4.600 1.00 62.41 206 LEU A O 1
ATOM 1596 N N . GLY A 1 207 ? 7.293 14.628 -6.735 1.00 60.72 207 GLY A N 1
ATOM 1597 C CA . GLY A 1 207 ? 6.488 15.803 -7.065 1.00 60.72 207 GLY A CA 1
ATOM 1598 C C . GLY A 1 207 ? 4.996 15.542 -6.861 1.00 60.72 207 GLY A C 1
ATOM 1599 O O . GLY A 1 207 ? 4.325 16.303 -6.176 1.00 60.72 207 GLY A O 1
ATOM 1600 N N . LEU A 1 208 ? 4.493 14.409 -7.356 1.00 61.56 208 LEU A N 1
ATOM 1601 C CA . LEU A 1 208 ? 3.076 14.045 -7.270 1.00 61.56 208 LEU A CA 1
ATOM 1602 C C . LEU A 1 208 ? 2.617 13.760 -5.826 1.00 61.56 208 LEU A C 1
ATOM 1604 O O . LEU A 1 208 ? 1.520 14.153 -5.428 1.00 61.56 208 LEU A O 1
ATOM 1608 N N . VAL A 1 209 ? 3.467 13.113 -5.023 1.00 61.12 209 VAL A N 1
ATOM 1609 C CA . VAL A 1 209 ? 3.223 12.863 -3.592 1.00 61.12 209 VAL A CA 1
ATOM 1610 C C . VAL A 1 209 ? 3.304 14.159 -2.788 1.00 61.12 209 VAL A C 1
ATOM 1612 O O . VAL A 1 209 ? 2.461 14.368 -1.920 1.00 61.12 209 VAL A O 1
ATOM 1615 N N . ALA A 1 210 ? 4.257 15.044 -3.088 1.00 57.16 210 ALA A N 1
ATOM 1616 C CA . ALA A 1 210 ? 4.374 16.347 -2.440 1.00 57.16 210 ALA A CA 1
ATOM 1617 C C . ALA A 1 210 ? 3.136 17.209 -2.711 1.00 57.16 210 ALA A C 1
ATOM 1619 O O . ALA A 1 210 ? 2.540 17.723 -1.769 1.00 57.16 210 ALA A O 1
ATOM 1620 N N . THR A 1 211 ? 2.675 17.286 -3.964 1.00 60.38 211 THR A N 1
ATOM 1621 C CA . THR A 1 211 ? 1.433 17.995 -4.307 1.00 60.38 211 THR A CA 1
ATOM 1622 C C . THR A 1 211 ? 0.229 17.393 -3.580 1.00 60.38 211 THR A C 1
ATOM 1624 O O . THR A 1 211 ? -0.595 18.128 -3.048 1.00 60.38 211 THR A O 1
ATOM 1627 N N . TYR A 1 212 ? 0.144 16.063 -3.483 1.00 50.25 212 TYR A N 1
ATOM 1628 C CA . TYR A 1 212 ? -0.939 15.387 -2.762 1.00 50.25 212 TYR A CA 1
ATOM 1629 C C . TYR A 1 212 ? -0.912 15.646 -1.243 1.00 50.25 212 TYR A C 1
ATOM 1631 O O . TYR A 1 212 ? -1.963 15.858 -0.641 1.00 50.25 212 TYR A O 1
ATOM 1639 N N . TYR A 1 213 ? 0.273 15.667 -0.622 1.00 50.53 213 TYR A N 1
ATOM 1640 C CA . TYR A 1 213 ? 0.442 15.992 0.800 1.00 50.53 213 TYR A CA 1
ATOM 1641 C C . TYR A 1 213 ? 0.114 17.453 1.105 1.00 50.53 213 TYR A C 1
ATOM 1643 O O . TYR A 1 213 ? -0.540 17.723 2.107 1.00 50.53 213 TYR A O 1
ATOM 1651 N N . ILE A 1 214 ? 0.527 18.381 0.238 1.00 56.00 214 ILE A N 1
ATOM 1652 C CA . ILE A 1 214 ? 0.202 19.808 0.360 1.00 56.00 214 ILE A CA 1
ATOM 1653 C C . ILE A 1 214 ? -1.315 20.003 0.318 1.00 56.00 214 ILE A C 1
ATOM 1655 O O . ILE A 1 214 ? -1.871 20.683 1.175 1.00 56.00 214 ILE A O 1
ATOM 1659 N N . VAL A 1 215 ? -1.993 19.334 -0.618 1.00 47.62 215 VAL A N 1
ATOM 1660 C CA . VAL A 1 215 ? -3.456 19.364 -0.721 1.00 47.62 215 VAL A CA 1
ATOM 1661 C C . VAL A 1 215 ? -4.111 18.794 0.543 1.00 47.62 215 VAL A C 1
ATOM 1663 O O . VAL A 1 215 ? -5.013 19.418 1.087 1.00 47.62 215 VAL A O 1
ATOM 1666 N N . LEU A 1 216 ? -3.642 17.654 1.063 1.00 44.75 216 LEU A N 1
ATOM 1667 C CA . LEU A 1 216 ? -4.168 17.069 2.306 1.00 44.75 216 LEU A CA 1
ATOM 1668 C C . LEU A 1 216 ? -3.946 17.948 3.543 1.00 44.75 216 LEU A C 1
ATOM 1670 O O . LEU A 1 216 ? -4.831 18.027 4.389 1.00 44.75 216 LEU A O 1
ATOM 1674 N N . LEU A 1 217 ? -2.789 18.602 3.658 1.00 42.00 217 LEU A N 1
ATOM 1675 C CA . LEU A 1 217 ? -2.506 19.537 4.749 1.00 42.00 217 LEU A CA 1
ATOM 1676 C C . LEU A 1 217 ? -3.420 20.762 4.673 1.00 42.00 217 LEU A C 1
ATOM 1678 O O . LEU A 1 217 ? -3.917 21.214 5.696 1.00 42.00 217 LEU A O 1
ATOM 1682 N N . GLN A 1 218 ? -3.716 21.247 3.469 1.00 39.66 218 GLN A N 1
ATOM 1683 C CA . GLN A 1 218 ? -4.639 22.360 3.265 1.00 39.66 218 GLN A CA 1
ATOM 1684 C C . GLN A 1 218 ? -6.083 22.029 3.692 1.00 39.66 218 GLN A C 1
ATOM 1686 O O . GLN A 1 218 ? -6.789 22.923 4.144 1.00 39.66 218 GLN A O 1
ATOM 1691 N N . PHE A 1 219 ? -6.497 20.757 3.626 1.00 35.91 219 PHE A N 1
ATOM 1692 C CA . PHE A 1 219 ? -7.778 20.276 4.169 1.00 35.91 219 PHE A CA 1
ATOM 1693 C C . PHE A 1 219 ? -7.797 20.111 5.697 1.00 35.91 219 PHE A C 1
ATOM 1695 O O . PHE A 1 219 ? -8.873 19.990 6.267 1.00 35.91 219 PHE A O 1
ATOM 1702 N N . ALA A 1 220 ? -6.639 20.039 6.359 1.00 32.88 220 ALA A N 1
ATOM 1703 C CA . ALA A 1 220 ? -6.554 19.818 7.805 1.00 32.88 220 ALA A CA 1
ATOM 1704 C C . ALA A 1 220 ? -6.501 21.122 8.627 1.00 32.88 220 ALA A C 1
ATOM 1706 O O . ALA A 1 220 ? -6.706 21.077 9.837 1.00 32.88 220 ALA A O 1
ATOM 1707 N N . PHE A 1 221 ? -6.198 22.260 7.989 1.00 34.47 221 PHE A N 1
ATOM 1708 C CA . PHE A 1 221 ? -6.034 23.578 8.627 1.00 34.47 221 PHE A CA 1
ATOM 1709 C C . PHE A 1 221 ? -7.123 24.603 8.244 1.00 34.47 221 PHE A C 1
ATOM 1711 O O . PHE A 1 221 ? -6.986 25.784 8.565 1.00 34.47 221 PHE A O 1
ATOM 1718 N N . LEU A 1 222 ? -8.187 24.157 7.571 1.00 35.62 222 LEU A N 1
ATOM 1719 C CA . LEU A 1 222 ? -9.408 24.906 7.245 1.00 35.62 222 LEU A CA 1
ATOM 1720 C C . LEU A 1 222 ? -10.598 24.202 7.899 1.00 35.62 222 LEU A C 1
ATOM 1722 O O . LEU A 1 222 ? -11.486 24.921 8.402 1.00 35.62 222 LEU A O 1
#

Foldseek 3Di:
DADCQQDCNHPVNHRDDPVLVVLLVCLLQVLLVVLLVVLVVCCVPVNLVVLVVVLVVLLVVLVVLVVPDPDSVSSSVSSSSNSNSVSSCLNSVLVVVLVPDDPVCNVVSSVVSVCCVPPPVNVVVVVVVVVVVVLVVLLVVLVVLVVVVVVLVVVLVVLVVVLVVDPPDPVVNVVSVVVNVVSVVCPADDDVVPDGSHSCVSVVVVVVVVVVVVVVVVVVVD